Protein AF-A0A7S4QS57-F1 (afdb_monomer_lite)

Radius of gyration: 106.15 Å; chains: 1; bounding box: 185×38×285 Å

Structure (mmCIF, N/CA/C/O backbone):
data_AF-A0A7S4QS57-F1
#
_entry.id   AF-A0A7S4QS57-F1
#
loop_
_atom_site.group_PDB
_atom_site.id
_atom_site.type_symbol
_atom_site.label_atom_id
_atom_site.label_alt_id
_atom_site.label_comp_id
_atom_site.label_asym_id
_atom_site.label_entity_id
_atom_site.label_seq_id
_atom_site.pdbx_PDB_ins_code
_atom_site.Cartn_x
_atom_site.Cartn_y
_atom_site.Cartn_z
_atom_site.occupancy
_atom_site.B_iso_or_equiv
_atom_site.auth_seq_id
_atom_site.auth_comp_id
_atom_site.auth_asym_id
_atom_site.auth_atom_id
_atom_site.pdbx_PDB_model_num
ATOM 1 N N . PHE A 1 1 ? 25.780 -8.922 -44.802 1.00 51.06 1 PHE A N 1
ATOM 2 C CA . PHE A 1 1 ? 25.626 -9.170 -46.248 1.00 51.06 1 PHE A CA 1
ATOM 3 C C . PHE A 1 1 ? 25.870 -7.918 -47.083 1.00 51.06 1 PHE A C 1
ATOM 5 O O . PHE A 1 1 ? 27.042 -7.694 -47.336 1.00 51.06 1 PHE A O 1
ATOM 12 N N . LEU A 1 2 ? 24.889 -7.065 -47.418 1.00 52.12 2 LEU A N 1
ATOM 13 C CA . LEU A 1 2 ? 25.045 -5.918 -48.355 1.00 52.12 2 LEU A CA 1
ATOM 14 C C . LEU A 1 2 ? 26.382 -5.134 -48.297 1.00 52.12 2 LEU A C 1
ATOM 16 O O . LEU A 1 2 ? 27.019 -4.940 -49.329 1.00 52.12 2 LEU A O 1
ATOM 20 N N . ILE A 1 3 ? 26.854 -4.738 -47.107 1.00 55.84 3 ILE A N 1
ATOM 21 C CA . ILE A 1 3 ? 28.124 -3.992 -46.942 1.00 55.84 3 ILE A CA 1
ATOM 22 C C . ILE A 1 3 ? 29.359 -4.792 -47.412 1.00 55.84 3 ILE A C 1
ATOM 24 O O . ILE A 1 3 ? 30.300 -4.202 -47.937 1.00 55.84 3 ILE A O 1
ATOM 28 N N . MET A 1 4 ? 29.359 -6.122 -47.276 1.00 53.41 4 MET A N 1
ATOM 29 C CA . MET A 1 4 ? 30.459 -6.978 -47.744 1.00 53.41 4 MET A CA 1
ATOM 30 C C . MET A 1 4 ? 30.476 -7.114 -49.269 1.00 53.41 4 MET A C 1
ATOM 32 O O . MET A 1 4 ? 31.547 -7.050 -49.863 1.00 53.41 4 MET A O 1
ATOM 36 N N . CYS A 1 5 ? 29.311 -7.204 -49.919 1.00 53.09 5 CYS A N 1
ATOM 37 C CA . CYS A 1 5 ? 29.222 -7.250 -51.383 1.00 53.09 5 CYS A CA 1
ATOM 38 C C . CYS A 1 5 ? 29.846 -5.996 -52.025 1.00 53.09 5 CYS A C 1
ATOM 40 O O . CYS A 1 5 ? 30.611 -6.102 -52.980 1.00 53.09 5 CYS A O 1
ATOM 42 N N . ILE A 1 6 ? 29.593 -4.815 -51.449 1.00 58.66 6 ILE A N 1
ATOM 43 C CA . ILE A 1 6 ? 30.160 -3.537 -51.915 1.00 58.66 6 ILE A CA 1
ATOM 44 C C . ILE A 1 6 ? 31.692 -3.500 -51.755 1.00 58.66 6 ILE A C 1
ATOM 46 O O . ILE A 1 6 ? 32.387 -2.966 -52.618 1.00 58.66 6 ILE A O 1
ATOM 50 N N . LEU A 1 7 ? 32.239 -4.076 -50.677 1.00 54.91 7 LEU A N 1
ATOM 51 C CA . LEU A 1 7 ? 33.690 -4.145 -50.462 1.00 54.91 7 LEU A CA 1
ATOM 52 C C . LEU A 1 7 ? 34.379 -5.122 -51.427 1.00 54.91 7 LEU A C 1
ATOM 54 O O . LEU A 1 7 ? 35.425 -4.780 -51.976 1.00 54.91 7 LEU A O 1
ATOM 58 N N . VAL A 1 8 ? 33.777 -6.289 -51.689 1.00 55.25 8 VAL A N 1
ATOM 59 C CA . VAL A 1 8 ? 34.302 -7.269 -52.657 1.00 55.25 8 VAL A CA 1
ATOM 60 C C . VAL A 1 8 ? 34.345 -6.671 -54.068 1.00 55.25 8 VAL A C 1
ATOM 62 O O . VAL A 1 8 ? 35.405 -6.669 -54.692 1.00 55.25 8 VAL A O 1
ATOM 65 N N . LEU A 1 9 ? 33.245 -6.067 -54.534 1.00 51.72 9 LEU A N 1
ATOM 66 C CA . LEU A 1 9 ? 33.163 -5.452 -55.869 1.00 51.72 9 LEU A CA 1
ATOM 67 C C . LEU A 1 9 ? 34.144 -4.278 -56.058 1.00 51.72 9 LEU A C 1
ATOM 69 O O . LEU A 1 9 ? 34.680 -4.085 -57.150 1.00 51.72 9 LEU A O 1
ATOM 73 N N . CYS A 1 10 ? 34.437 -3.518 -54.996 1.00 46.22 10 CYS A N 1
ATOM 74 C CA . CYS A 1 10 ? 35.472 -2.479 -55.026 1.00 46.22 10 CYS A CA 1
ATOM 75 C C . CYS A 1 10 ? 36.903 -3.038 -55.117 1.00 46.22 10 CYS A C 1
ATOM 77 O O . CYS A 1 10 ? 37.779 -2.336 -55.618 1.00 46.22 10 CYS A O 1
ATOM 79 N N . SER A 1 11 ? 37.154 -4.265 -54.651 1.00 47.88 11 SER A N 1
ATOM 80 C CA . SER A 1 11 ? 38.473 -4.906 -54.743 1.00 47.88 11 SER A CA 1
ATOM 81 C C . SER A 1 11 ? 38.767 -5.361 -56.178 1.00 47.88 11 SER A C 1
ATOM 83 O O . SER A 1 11 ? 39.817 -5.039 -56.739 1.00 47.88 11 SER A O 1
ATOM 85 N N . SER A 1 12 ? 37.790 -6.013 -56.824 1.00 48.34 12 SER A N 1
ATOM 86 C CA . SER A 1 12 ? 37.896 -6.516 -58.203 1.00 48.34 12 SER A CA 1
ATOM 87 C C . SER A 1 12 ? 38.265 -5.427 -59.220 1.00 48.34 12 SER A C 1
ATOM 89 O O . SER A 1 12 ? 39.089 -5.653 -60.102 1.00 48.34 12 SER A O 1
ATOM 91 N N . TYR A 1 13 ? 37.713 -4.218 -59.072 1.00 48.19 13 TYR A N 1
ATOM 92 C CA . TYR A 1 13 ? 37.912 -3.115 -60.022 1.00 48.19 13 TYR A CA 1
ATOM 93 C C . TYR A 1 13 ? 39.291 -2.431 -59.971 1.00 48.19 13 TYR A C 1
ATOM 95 O O . TYR A 1 13 ? 39.573 -1.576 -60.810 1.00 48.19 13 TYR A O 1
ATOM 103 N N . ILE A 1 14 ? 40.155 -2.767 -59.006 1.00 51.53 14 ILE A N 1
ATOM 104 C CA . ILE A 1 14 ? 41.457 -2.096 -58.816 1.00 51.53 14 ILE A CA 1
ATOM 105 C C . ILE A 1 14 ? 42.615 -2.862 -59.487 1.00 51.53 14 ILE A C 1
ATOM 107 O O . ILE A 1 14 ? 43.648 -2.266 -59.792 1.00 51.53 14 ILE A O 1
ATOM 111 N N . CYS A 1 15 ? 42.450 -4.156 -59.779 1.00 41.34 15 CYS A N 1
ATOM 112 C CA . CYS A 1 15 ? 43.548 -5.018 -60.239 1.00 41.34 15 CYS A CA 1
ATOM 113 C C . CYS A 1 15 ? 43.904 -4.874 -61.741 1.00 41.34 15 CYS A C 1
ATOM 115 O O . CYS A 1 15 ? 44.999 -5.239 -62.157 1.00 41.34 15 CYS A O 1
ATOM 117 N N . SER A 1 16 ? 43.028 -4.281 -62.563 1.00 44.91 16 SER A N 1
ATOM 118 C CA . SER A 1 16 ? 43.129 -4.317 -64.040 1.00 44.91 16 SER A CA 1
ATOM 119 C C . SER A 1 16 ? 44.038 -3.248 -64.692 1.00 44.91 16 SER A C 1
ATOM 121 O O . SER A 1 16 ? 43.995 -3.041 -65.901 1.00 44.91 16 SER A O 1
ATOM 123 N N . CYS A 1 17 ? 44.852 -2.519 -63.916 1.00 42.75 17 CYS A N 1
ATOM 124 C CA . CYS A 1 17 ? 45.564 -1.317 -64.400 1.00 42.75 17 CYS A CA 1
ATOM 125 C C . CYS A 1 17 ? 47.095 -1.331 -64.220 1.00 42.75 17 CYS A C 1
ATOM 127 O O . CYS A 1 17 ? 47.725 -0.284 -64.371 1.00 42.75 17 CYS A O 1
ATOM 129 N N . TYR A 1 18 ? 47.699 -2.479 -63.890 1.00 44.97 18 TYR A N 1
ATOM 130 C CA . TYR A 1 18 ? 49.147 -2.593 -63.638 1.00 44.97 18 TYR A CA 1
ATOM 131 C C . TYR A 1 18 ? 49.879 -3.662 -64.470 1.00 44.97 18 TYR A C 1
ATOM 133 O O . TYR A 1 18 ? 51.019 -4.000 -64.160 1.00 44.97 18 TYR A O 1
ATOM 141 N N . PHE A 1 19 ? 49.300 -4.115 -65.588 1.00 39.31 19 PHE A N 1
ATOM 142 C CA . PHE A 1 19 ? 50.061 -4.852 -66.604 1.00 39.31 19 PHE A CA 1
ATOM 143 C C . PHE A 1 19 ? 50.797 -3.881 -67.543 1.00 39.31 19 PHE A C 1
ATOM 145 O O . PHE A 1 19 ? 50.358 -3.592 -68.654 1.00 39.31 19 PHE A O 1
ATOM 152 N N . TYR A 1 20 ? 51.925 -3.345 -67.073 1.00 46.81 20 TYR A N 1
ATOM 153 C CA . TYR A 1 20 ? 52.925 -2.768 -67.970 1.00 46.81 20 TYR A CA 1
ATOM 154 C C . TYR A 1 20 ? 53.729 -3.917 -68.590 1.00 46.81 20 TYR A C 1
ATOM 156 O O . TYR A 1 20 ? 54.377 -4.638 -67.829 1.00 46.81 20 TYR A O 1
ATOM 164 N N . PRO A 1 21 ? 53.754 -4.088 -69.927 1.00 43.16 21 PRO A N 1
ATOM 165 C CA . PRO A 1 21 ? 54.674 -5.036 -70.537 1.00 43.16 21 PRO A CA 1
ATOM 166 C C . PRO A 1 21 ? 56.109 -4.624 -70.189 1.00 43.16 21 PRO A C 1
ATOM 168 O O . PRO A 1 21 ? 56.511 -3.467 -70.366 1.00 43.16 21 PRO A O 1
ATOM 171 N N . THR A 1 22 ? 56.877 -5.568 -69.648 1.00 44.44 22 THR A N 1
ATOM 172 C CA . THR A 1 22 ? 58.285 -5.365 -69.302 1.00 44.44 22 THR A CA 1
ATOM 173 C C . THR A 1 22 ? 59.060 -4.961 -70.549 1.00 44.44 22 THR A C 1
ATOM 175 O O . THR A 1 22 ? 58.923 -5.580 -71.602 1.00 44.44 22 THR A O 1
ATOM 178 N N . ASN A 1 23 ? 59.864 -3.899 -70.449 1.00 46.66 23 ASN A N 1
ATOM 179 C CA . ASN A 1 23 ? 60.597 -3.388 -71.605 1.00 46.66 23 ASN A CA 1
ATOM 180 C C . ASN A 1 23 ? 61.632 -4.429 -72.049 1.00 46.66 23 ASN A C 1
ATOM 182 O O . ASN A 1 23 ? 62.619 -4.643 -71.349 1.00 46.66 23 ASN A O 1
ATOM 186 N N . GLY A 1 24 ? 61.414 -5.039 -73.218 1.00 39.41 24 GLY A N 1
ATOM 187 C CA . GLY A 1 24 ? 62.407 -5.877 -73.884 1.00 39.41 24 GLY A CA 1
ATOM 188 C C . GLY A 1 24 ? 63.671 -5.063 -74.144 1.00 39.41 24 GLY A C 1
ATOM 189 O O . GLY A 1 24 ? 63.681 -4.165 -74.991 1.00 39.41 24 GLY A O 1
ATOM 190 N N . GLY A 1 25 ? 64.715 -5.346 -73.367 1.00 44.22 25 GLY A N 1
ATOM 191 C CA . GLY A 1 25 ? 65.985 -4.634 -73.392 1.00 44.22 25 GLY A CA 1
ATOM 192 C C . GLY A 1 25 ? 66.815 -4.977 -74.622 1.00 44.22 25 GLY A C 1
ATOM 193 O O . GLY A 1 25 ? 67.836 -5.642 -74.500 1.00 44.22 25 GLY A O 1
ATOM 194 N N . HIS A 1 26 ? 66.410 -4.499 -75.801 1.00 48.38 26 HIS A N 1
ATOM 195 C CA . HIS A 1 26 ? 67.294 -4.465 -76.966 1.00 48.38 26 HIS A CA 1
ATOM 196 C C . HIS A 1 26 ? 68.420 -3.451 -76.728 1.00 48.38 26 HIS A C 1
ATOM 198 O O . HIS A 1 26 ? 68.361 -2.310 -77.189 1.00 48.38 26 HIS A O 1
ATOM 204 N N . SER A 1 27 ? 69.465 -3.890 -76.028 1.00 47.09 27 SER A N 1
ATOM 205 C CA . SER A 1 27 ? 70.788 -3.270 -76.025 1.00 47.09 27 SER A CA 1
ATOM 206 C C . SER A 1 27 ? 71.470 -3.527 -77.372 1.00 47.09 27 SER A C 1
ATOM 208 O O . SER A 1 27 ? 72.472 -4.237 -77.453 1.00 47.09 27 SER A O 1
ATOM 210 N N . PHE A 1 28 ? 70.887 -3.000 -78.453 1.00 48.59 28 PHE A N 1
ATOM 211 C CA . PHE A 1 28 ? 71.504 -3.070 -79.771 1.00 48.59 28 PHE A CA 1
ATOM 212 C C . PHE A 1 28 ? 72.696 -2.113 -79.800 1.00 48.59 28 PHE A C 1
ATOM 214 O O . PHE A 1 28 ? 72.541 -0.890 -79.809 1.00 48.59 28 PHE A O 1
ATOM 221 N N . ARG A 1 29 ? 73.892 -2.696 -79.758 1.00 49.66 29 ARG A N 1
ATOM 222 C CA . ARG A 1 29 ? 75.163 -2.003 -79.955 1.00 49.66 29 ARG A CA 1
ATOM 223 C C . ARG A 1 29 ? 75.174 -1.421 -81.371 1.00 49.66 29 ARG A C 1
ATOM 225 O O . ARG A 1 29 ? 74.687 -2.062 -82.299 1.00 49.66 29 ARG A O 1
ATOM 232 N N . VAL A 1 30 ? 75.682 -0.201 -81.551 1.00 54.75 30 VAL A N 1
ATOM 233 C CA . VAL A 1 30 ? 75.696 0.469 -82.868 1.00 54.75 30 VAL A CA 1
ATOM 234 C C . VAL A 1 30 ? 76.859 -0.070 -83.707 1.00 54.75 30 VAL A C 1
ATOM 236 O O . VAL A 1 30 ? 77.818 0.635 -84.011 1.00 54.75 30 VAL A O 1
ATOM 239 N N . ASP A 1 31 ? 76.781 -1.353 -84.054 1.00 52.53 31 ASP A N 1
ATOM 240 C CA . ASP A 1 31 ? 77.837 -2.087 -84.747 1.00 52.53 31 ASP A CA 1
ATOM 241 C C . ASP A 1 31 ? 77.807 -1.788 -86.257 1.00 52.53 31 ASP A C 1
ATOM 243 O O . ASP A 1 31 ? 77.321 -2.562 -87.077 1.00 52.53 31 ASP A O 1
ATOM 247 N N . ASN A 1 32 ? 78.333 -0.611 -86.612 1.00 54.88 32 ASN A N 1
ATOM 248 C CA . ASN A 1 32 ? 78.822 -0.209 -87.941 1.00 54.88 32 ASN A CA 1
ATOM 249 C C . ASN A 1 32 ? 77.865 -0.297 -89.151 1.00 54.88 32 ASN A C 1
ATOM 251 O O . ASN A 1 32 ? 78.298 -0.103 -90.290 1.00 54.88 32 ASN A O 1
ATOM 255 N N . VAL A 1 33 ? 76.557 -0.489 -88.956 1.00 63.81 33 VAL A N 1
ATOM 256 C CA . VAL A 1 33 ? 75.580 -0.447 -90.058 1.00 63.81 33 VAL A CA 1
ATOM 257 C C . VAL A 1 33 ? 75.380 0.994 -90.553 1.00 63.81 33 VAL A C 1
ATOM 259 O O . VAL A 1 33 ? 74.479 1.696 -90.109 1.00 63.81 33 VAL A O 1
ATOM 262 N N . GLY A 1 34 ? 76.202 1.444 -91.506 1.00 64.62 34 GLY A N 1
ATOM 263 C CA . GLY A 1 34 ? 75.946 2.652 -92.308 1.00 64.62 34 GLY A CA 1
ATOM 264 C C . GLY A 1 34 ? 76.075 3.998 -91.580 1.00 64.62 34 GLY A C 1
ATOM 265 O O . GLY A 1 34 ? 75.317 4.920 -91.893 1.00 64.62 34 GLY A O 1
ATOM 266 N N . LEU A 1 35 ? 77.017 4.102 -90.638 1.00 73.94 35 LEU A N 1
ATOM 267 C CA . LEU A 1 35 ? 77.374 5.318 -89.898 1.00 73.94 35 LEU A CA 1
ATOM 268 C C . LEU A 1 35 ? 78.820 5.726 -90.229 1.00 73.94 35 LEU A C 1
ATOM 270 O O . LEU A 1 35 ? 79.726 4.911 -90.079 1.00 73.94 35 LEU A O 1
ATOM 274 N N . GLN A 1 36 ? 79.052 6.975 -90.642 1.00 78.06 36 GLN A N 1
ATOM 275 C CA . GLN A 1 36 ? 80.397 7.509 -90.897 1.00 78.06 36 GLN A CA 1
ATOM 276 C C . GLN A 1 36 ? 80.603 8.830 -90.148 1.00 78.06 36 GLN A C 1
ATOM 278 O O . GLN A 1 36 ? 79.893 9.807 -90.381 1.00 78.06 36 GLN A O 1
ATOM 283 N N . VAL A 1 37 ? 81.598 8.875 -89.261 1.00 76.12 37 VAL A N 1
ATOM 284 C CA . VAL A 1 37 ? 81.949 10.070 -88.480 1.00 76.12 37 VAL A CA 1
ATOM 285 C C . VAL A 1 37 ? 83.113 10.797 -89.156 1.00 76.12 37 VAL A C 1
ATOM 287 O O . VAL A 1 37 ? 84.211 10.258 -89.261 1.00 76.12 37 VAL A O 1
ATOM 290 N N . GLY A 1 38 ? 82.874 12.022 -89.626 1.00 77.00 38 GLY A N 1
ATOM 291 C CA . GLY A 1 38 ? 83.915 12.955 -90.058 1.00 77.00 38 GLY A CA 1
ATOM 292 C C . GLY A 1 38 ? 84.291 13.940 -88.945 1.00 77.00 38 GLY A C 1
ATOM 293 O O . GLY A 1 38 ? 83.605 14.034 -87.931 1.00 77.00 38 GLY A O 1
ATOM 294 N N . LYS A 1 39 ? 85.354 14.731 -89.157 1.00 79.88 39 LYS A N 1
ATOM 295 C CA . LYS A 1 39 ? 85.907 15.666 -88.149 1.00 79.88 39 LYS A CA 1
ATOM 296 C C . LYS A 1 39 ? 84.897 16.682 -87.582 1.00 79.88 39 LYS A C 1
ATOM 298 O O . LYS A 1 39 ? 85.102 17.173 -86.480 1.00 79.88 39 LYS A O 1
ATOM 303 N N . THR A 1 40 ? 83.845 17.022 -88.332 1.00 80.06 40 THR A N 1
ATOM 304 C CA . THR A 1 40 ? 82.845 18.047 -87.961 1.00 80.06 40 THR A CA 1
ATOM 305 C C . THR A 1 40 ? 81.390 17.663 -88.256 1.00 80.06 40 THR A C 1
ATOM 307 O O . THR A 1 40 ? 80.483 18.408 -87.890 1.00 80.06 40 THR A O 1
ATOM 310 N N . LYS A 1 41 ? 81.134 16.534 -88.932 1.00 82.25 41 LYS A N 1
ATOM 311 C CA . LYS A 1 41 ? 79.790 16.076 -89.332 1.00 82.25 41 LYS A CA 1
ATOM 312 C C . LYS A 1 41 ? 79.715 14.552 -89.341 1.00 82.25 41 LYS A C 1
ATOM 314 O O . LYS A 1 41 ? 80.705 13.881 -89.624 1.00 82.25 41 LYS A O 1
ATOM 319 N N . VAL A 1 42 ? 78.523 14.022 -89.079 1.00 81.00 42 VAL A N 1
ATOM 320 C CA . VAL A 1 42 ? 78.217 12.586 -89.122 1.00 81.00 42 VAL A CA 1
ATOM 321 C C . VAL A 1 42 ? 77.289 12.317 -90.303 1.00 81.00 42 VAL A C 1
ATOM 323 O O . VAL A 1 42 ? 76.286 13.008 -90.468 1.00 81.00 42 VAL A O 1
ATOM 326 N N . PHE A 1 43 ? 77.619 11.316 -91.115 1.00 77.31 43 PHE A N 1
ATOM 327 C CA . PHE A 1 43 ? 76.826 10.872 -92.257 1.00 77.31 43 PHE A CA 1
ATOM 328 C C . PHE A 1 43 ? 76.133 9.545 -91.928 1.00 77.31 43 PHE A C 1
ATOM 330 O O . PHE A 1 43 ? 76.732 8.642 -91.340 1.00 77.31 43 PHE A O 1
ATOM 337 N N . LEU A 1 44 ? 74.857 9.441 -92.304 1.00 81.69 44 LEU A N 1
ATOM 338 C CA . LEU A 1 44 ? 73.983 8.305 -92.016 1.00 81.69 44 LEU A CA 1
ATOM 339 C C . LEU A 1 44 ? 73.277 7.852 -93.297 1.00 81.69 44 LEU A C 1
ATOM 341 O O . LEU A 1 44 ? 72.849 8.681 -94.100 1.00 81.69 44 LEU A O 1
ATOM 345 N N . ARG A 1 45 ? 73.104 6.538 -93.479 1.00 84.06 45 ARG A N 1
ATOM 346 C CA . ARG A 1 45 ? 72.190 6.006 -94.505 1.00 84.06 45 ARG A CA 1
ATOM 347 C C . ARG A 1 45 ? 70.733 6.235 -94.082 1.00 84.06 45 ARG A C 1
ATOM 349 O O . ARG A 1 45 ? 70.414 6.139 -92.905 1.00 84.06 45 ARG A O 1
ATOM 356 N N . HIS A 1 46 ? 69.830 6.458 -95.040 1.00 82.81 46 HIS A N 1
ATOM 357 C CA . HIS A 1 46 ? 68.422 6.806 -94.774 1.00 82.81 46 HIS A CA 1
ATOM 358 C C . HIS A 1 46 ? 67.742 5.904 -93.718 1.00 82.81 46 HIS A C 1
ATOM 360 O O . HIS A 1 46 ? 67.278 6.406 -92.697 1.00 82.81 46 HIS A O 1
ATOM 366 N N . LYS A 1 47 ? 67.839 4.574 -93.877 1.00 82.31 47 LYS A N 1
ATOM 367 C CA . LYS A 1 47 ? 67.280 3.582 -92.934 1.00 82.31 47 LYS A CA 1
ATOM 368 C C . LYS A 1 47 ? 67.801 3.684 -91.494 1.00 82.31 47 LYS A C 1
ATOM 370 O O . LYS A 1 47 ? 67.118 3.256 -90.568 1.00 82.31 47 LYS A O 1
ATOM 375 N N . THR A 1 48 ? 69.004 4.220 -91.279 1.00 81.19 48 THR A N 1
ATOM 376 C CA . THR A 1 48 ? 69.580 4.361 -89.930 1.00 81.19 48 THR A CA 1
ATOM 377 C C . THR A 1 48 ? 69.091 5.642 -89.256 1.00 81.19 48 THR A C 1
ATOM 379 O O . THR A 1 48 ? 68.861 5.641 -88.049 1.00 81.19 48 THR A O 1
ATOM 382 N N . PHE A 1 49 ? 68.820 6.695 -90.035 1.00 84.56 49 PHE A N 1
ATOM 383 C CA . PHE A 1 49 ? 68.128 7.897 -89.565 1.00 84.56 49 PHE A CA 1
ATOM 384 C C . PHE A 1 49 ? 66.663 7.611 -89.186 1.00 84.56 49 PHE A C 1
ATOM 386 O O . PHE A 1 49 ? 66.241 7.975 -88.090 1.00 84.56 49 PHE A O 1
ATOM 393 N N . GLU A 1 50 ? 65.913 6.889 -90.030 1.00 86.06 50 GLU A N 1
ATOM 394 C CA . GLU A 1 50 ? 64.527 6.475 -89.734 1.00 86.06 50 GLU A CA 1
ATOM 395 C C . GLU A 1 50 ? 64.431 5.702 -88.404 1.00 86.06 50 GLU A C 1
ATOM 397 O O . GLU A 1 50 ? 63.568 5.974 -87.566 1.00 86.06 50 GLU A O 1
ATOM 402 N N . TYR A 1 51 ? 65.363 4.771 -88.171 1.00 84.75 51 TYR A N 1
ATOM 403 C CA . TYR A 1 51 ? 65.422 3.991 -86.935 1.00 84.75 51 TYR A CA 1
ATOM 404 C C . TYR A 1 51 ? 65.761 4.841 -85.697 1.00 84.75 51 TYR A C 1
ATOM 406 O O . TYR A 1 51 ? 65.214 4.601 -84.617 1.00 84.75 51 TYR A O 1
ATOM 414 N N . LEU A 1 52 ? 66.618 5.859 -85.834 1.00 86.25 52 LEU A N 1
ATOM 415 C CA . LEU A 1 52 ? 66.937 6.788 -84.743 1.00 86.25 52 LEU A CA 1
ATOM 416 C C . LEU A 1 52 ? 65.736 7.662 -84.358 1.00 86.25 52 LEU A C 1
ATOM 418 O O . LEU A 1 52 ? 65.459 7.809 -83.166 1.00 86.25 52 LEU A O 1
ATOM 422 N N . GLU A 1 53 ? 64.973 8.174 -85.327 1.00 88.62 53 GLU A N 1
ATOM 423 C CA . GLU A 1 53 ? 63.736 8.916 -85.043 1.00 88.62 53 GLU A CA 1
ATOM 424 C C . GLU A 1 53 ? 62.644 8.012 -84.440 1.00 88.62 53 GLU A C 1
ATOM 426 O O . GLU A 1 53 ? 61.973 8.413 -83.485 1.00 88.62 53 GLU A O 1
ATOM 431 N N . TYR A 1 54 ? 62.530 6.752 -84.881 1.00 90.06 54 TYR A N 1
ATOM 432 C CA . TYR A 1 54 ? 61.676 5.759 -84.217 1.00 90.06 54 TYR A CA 1
ATOM 433 C C . TYR A 1 54 ? 62.081 5.536 -82.747 1.00 90.06 54 TYR A C 1
ATOM 435 O O . TYR A 1 54 ? 61.227 5.554 -81.854 1.00 90.06 54 TYR A O 1
ATOM 443 N N . LEU A 1 55 ? 63.378 5.365 -82.461 1.00 89.56 55 LEU A N 1
ATOM 444 C CA . LEU A 1 55 ? 63.878 5.212 -81.091 1.00 89.56 55 LEU A CA 1
ATOM 445 C C . LEU A 1 55 ? 63.603 6.457 -80.235 1.00 89.56 55 LEU A C 1
ATOM 447 O O . LEU A 1 55 ? 63.134 6.318 -79.102 1.00 89.56 55 LEU A O 1
ATOM 451 N N . ARG A 1 56 ? 63.834 7.656 -80.780 1.00 91.50 56 ARG A N 1
ATOM 452 C CA . ARG A 1 56 ? 63.534 8.950 -80.146 1.00 91.50 56 ARG A CA 1
ATOM 453 C C . ARG A 1 56 ? 62.052 9.057 -79.782 1.00 91.50 56 ARG A C 1
ATOM 455 O O . ARG A 1 56 ? 61.727 9.308 -78.620 1.00 91.50 56 ARG A O 1
ATOM 462 N N . GLY A 1 57 ? 61.156 8.789 -80.734 1.00 92.62 57 GLY A N 1
ATOM 463 C CA . GLY A 1 57 ? 59.708 8.770 -80.510 1.00 92.62 57 GLY A CA 1
ATOM 464 C C . GLY A 1 57 ? 59.296 7.754 -79.440 1.00 92.62 57 GLY A C 1
ATOM 465 O O . GLY A 1 57 ? 58.574 8.097 -78.501 1.00 92.62 57 GLY A O 1
ATOM 466 N N . ARG A 1 58 ? 59.826 6.525 -79.508 1.00 93.06 58 ARG A N 1
ATOM 467 C CA . ARG A 1 58 ? 59.568 5.457 -78.526 1.00 93.06 58 ARG A CA 1
ATOM 468 C C . ARG A 1 58 ? 60.002 5.846 -77.109 1.00 93.06 58 ARG A C 1
ATOM 470 O O . ARG A 1 58 ? 59.275 5.568 -76.156 1.00 93.06 58 ARG A O 1
ATOM 477 N N . ILE A 1 59 ? 61.152 6.506 -76.954 1.00 91.50 59 ILE A N 1
ATOM 478 C CA . ILE A 1 59 ? 61.635 7.003 -75.656 1.00 91.50 59 ILE A CA 1
ATOM 479 C C . ILE A 1 59 ? 60.683 8.075 -75.111 1.00 91.50 59 ILE A C 1
ATOM 481 O O . ILE A 1 59 ? 60.204 7.936 -73.984 1.00 91.50 59 ILE A O 1
ATOM 485 N N . ILE A 1 60 ? 60.336 9.090 -75.910 1.00 93.81 60 ILE A N 1
ATOM 486 C CA . ILE A 1 60 ? 59.417 10.169 -75.504 1.00 93.81 60 ILE A CA 1
ATOM 487 C C . ILE A 1 60 ? 58.068 9.590 -75.047 1.00 93.81 60 ILE A C 1
ATOM 489 O O . ILE A 1 60 ? 57.622 9.869 -73.931 1.00 93.81 60 ILE A O 1
ATOM 493 N N . VAL A 1 61 ? 57.460 8.711 -75.851 1.00 94.75 61 VAL A N 1
ATOM 494 C CA . VAL A 1 61 ? 56.190 8.041 -75.522 1.00 94.75 61 VAL A CA 1
ATOM 495 C C . VAL A 1 61 ? 56.310 7.199 -74.246 1.00 94.75 61 VAL A C 1
ATOM 497 O O . VAL A 1 61 ? 55.420 7.247 -73.396 1.00 94.75 61 VAL A O 1
ATOM 500 N N . ASN A 1 62 ? 57.422 6.488 -74.035 1.00 93.94 62 ASN A N 1
ATOM 501 C CA . ASN A 1 62 ? 57.656 5.724 -72.807 1.00 93.94 62 ASN A CA 1
ATOM 502 C C . ASN A 1 62 ? 57.744 6.610 -71.550 1.00 93.94 62 ASN A C 1
ATOM 504 O O . ASN A 1 62 ? 57.213 6.231 -70.502 1.00 93.94 62 ASN A O 1
ATOM 508 N N . HIS A 1 63 ? 58.369 7.789 -71.625 1.00 95.81 63 HIS A N 1
ATOM 509 C CA . HIS A 1 63 ? 58.403 8.735 -70.502 1.00 95.81 63 HIS A CA 1
ATOM 510 C C . HIS A 1 63 ? 57.026 9.367 -70.239 1.00 95.81 63 HIS A C 1
ATOM 512 O O . HIS A 1 63 ? 56.576 9.382 -69.090 1.00 95.81 63 HIS A O 1
ATOM 518 N N . VAL A 1 64 ? 56.308 9.785 -71.288 1.00 95.44 64 VAL A N 1
ATOM 519 C CA . VAL A 1 64 ? 54.921 10.283 -71.193 1.00 95.44 64 VAL A CA 1
ATOM 520 C C . VAL A 1 64 ? 53.996 9.231 -70.569 1.00 95.44 64 VAL A C 1
ATOM 522 O O . VAL A 1 64 ? 53.226 9.542 -69.660 1.00 95.44 64 VAL A O 1
ATOM 525 N N . ASN A 1 65 ? 54.116 7.962 -70.968 1.00 94.56 65 ASN A N 1
ATOM 526 C CA . ASN A 1 65 ? 53.333 6.864 -70.402 1.00 94.56 65 ASN A CA 1
ATOM 527 C C . ASN A 1 65 ? 53.620 6.638 -68.909 1.00 94.56 65 ASN A C 1
ATOM 529 O O . ASN A 1 65 ? 52.675 6.456 -68.140 1.00 94.56 65 ASN A O 1
ATOM 533 N N . LYS A 1 66 ? 54.887 6.706 -68.470 1.00 95.25 66 LYS A N 1
ATOM 534 C CA . LYS A 1 66 ? 55.250 6.623 -67.040 1.00 95.25 66 LYS A CA 1
ATOM 535 C C . LYS A 1 66 ? 54.619 7.763 -66.227 1.00 95.25 66 LYS A C 1
ATOM 537 O O . LYS A 1 66 ? 54.017 7.508 -65.183 1.00 95.25 66 LYS A O 1
ATOM 542 N N . ILE A 1 67 ? 54.696 9.001 -66.722 1.00 94.69 67 ILE A N 1
ATOM 543 C CA . ILE A 1 67 ? 54.085 10.180 -66.079 1.00 94.69 67 ILE A CA 1
ATOM 544 C C . ILE A 1 67 ? 52.559 10.013 -65.992 1.00 94.69 67 ILE A C 1
ATOM 546 O O . ILE A 1 67 ? 51.971 10.189 -64.921 1.00 94.69 67 ILE A O 1
ATOM 550 N N . ASN A 1 68 ? 51.917 9.587 -67.083 1.00 94.56 68 ASN A N 1
ATOM 551 C CA . ASN A 1 68 ? 50.472 9.379 -67.141 1.00 94.56 68 ASN A CA 1
ATOM 552 C C . ASN A 1 68 ? 49.976 8.309 -66.153 1.00 94.56 68 ASN A C 1
ATOM 554 O O . ASN A 1 68 ? 48.941 8.518 -65.517 1.00 94.56 68 ASN A O 1
ATOM 558 N N . ALA A 1 69 ? 50.698 7.202 -65.950 1.00 94.00 69 ALA A N 1
ATOM 559 C CA . ALA A 1 69 ? 50.334 6.219 -64.922 1.00 94.00 69 ALA A CA 1
ATOM 560 C C . ALA A 1 69 ? 50.458 6.771 -63.495 1.00 94.00 69 ALA A C 1
ATOM 562 O O . ALA A 1 69 ? 49.561 6.553 -62.676 1.00 94.00 69 ALA A O 1
ATOM 563 N N . LEU A 1 70 ? 51.514 7.535 -63.191 1.00 96.12 70 LEU A N 1
ATOM 564 C CA . LEU A 1 70 ? 51.670 8.175 -61.880 1.00 96.12 70 LEU A CA 1
ATOM 565 C C . LEU A 1 70 ? 50.530 9.169 -61.596 1.00 96.12 70 LEU A C 1
ATOM 567 O O . LEU A 1 70 ? 49.984 9.177 -60.487 1.00 96.12 70 LEU A O 1
ATOM 571 N N . LEU A 1 71 ? 50.115 9.948 -62.601 1.00 96.50 71 LEU A N 1
ATOM 572 C CA . LEU A 1 71 ? 48.979 10.871 -62.512 1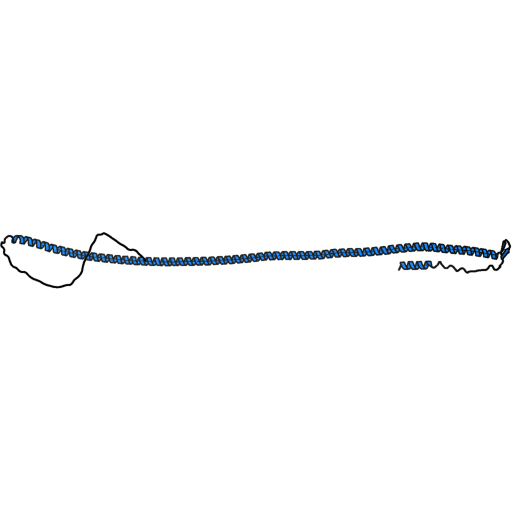.00 96.50 71 LEU A CA 1
ATOM 573 C C . LEU A 1 71 ? 47.641 10.132 -62.346 1.00 96.50 71 LEU A C 1
ATOM 575 O O . LEU A 1 71 ? 46.914 10.413 -61.390 1.00 96.50 71 LEU A O 1
ATOM 579 N N . ARG A 1 72 ? 47.341 9.138 -63.198 1.00 96.25 72 ARG A N 1
ATOM 580 C CA . ARG A 1 72 ? 46.135 8.289 -63.090 1.00 96.25 72 ARG A CA 1
ATOM 581 C C . ARG A 1 72 ? 46.050 7.625 -61.711 1.00 96.25 72 ARG A C 1
ATOM 583 O O . ARG A 1 72 ? 45.021 7.722 -61.044 1.00 96.25 72 ARG A O 1
ATOM 590 N N . GLY A 1 73 ? 47.153 7.052 -61.224 1.00 95.56 73 GLY A N 1
ATOM 591 C CA . GLY A 1 73 ? 47.249 6.460 -59.888 1.00 95.56 73 GLY A CA 1
ATOM 592 C C . GLY A 1 73 ? 47.055 7.471 -58.748 1.00 95.56 73 GLY A C 1
ATOM 593 O O . GLY A 1 73 ? 46.385 7.165 -57.760 1.00 95.56 73 GLY A O 1
ATOM 594 N N . ARG A 1 74 ? 47.579 8.700 -58.870 1.00 97.00 74 ARG A N 1
ATOM 595 C CA . ARG A 1 74 ? 47.364 9.779 -57.885 1.00 97.00 74 ARG A CA 1
ATOM 596 C C . ARG A 1 74 ? 45.899 10.232 -57.850 1.00 97.00 74 ARG A C 1
ATOM 598 O O . ARG A 1 74 ? 45.358 10.427 -56.760 1.00 97.00 74 ARG A O 1
ATOM 605 N N . ILE A 1 75 ? 45.244 10.341 -59.008 1.00 96.12 75 ILE A N 1
ATOM 606 C CA . ILE A 1 75 ? 43.812 10.666 -59.128 1.00 96.12 75 ILE A CA 1
ATOM 607 C C . ILE A 1 75 ? 42.956 9.548 -58.518 1.00 96.12 75 ILE A C 1
ATOM 609 O O . ILE A 1 75 ? 42.111 9.830 -57.665 1.00 96.12 75 ILE A O 1
ATOM 613 N N . ALA A 1 76 ? 43.217 8.285 -58.869 1.00 95.62 76 ALA A N 1
ATOM 614 C CA . ALA A 1 76 ? 42.514 7.125 -58.322 1.00 95.62 76 ALA A CA 1
ATOM 615 C C . ALA A 1 76 ? 42.633 7.053 -56.789 1.00 95.62 76 ALA A C 1
ATOM 617 O O . ALA A 1 76 ? 41.619 6.949 -56.097 1.00 95.62 76 ALA A O 1
ATOM 618 N N . ARG A 1 77 ? 43.841 7.230 -56.228 1.00 96.31 77 ARG A N 1
ATOM 619 C CA . ARG A 1 77 ? 44.050 7.285 -54.767 1.00 96.31 77 ARG A CA 1
ATOM 620 C C . ARG A 1 77 ? 43.303 8.450 -54.099 1.00 96.31 77 ARG A C 1
ATOM 622 O O . ARG A 1 77 ? 42.769 8.271 -53.004 1.00 96.31 77 ARG A O 1
ATOM 629 N N . LYS A 1 78 ? 43.208 9.623 -54.745 1.00 96.81 78 LYS A N 1
ATOM 630 C CA . LYS A 1 78 ? 42.423 10.772 -54.243 1.00 96.81 78 LYS A CA 1
ATOM 631 C C . LYS A 1 78 ? 40.916 10.474 -54.243 1.00 96.81 78 LYS A C 1
ATOM 633 O O . LYS 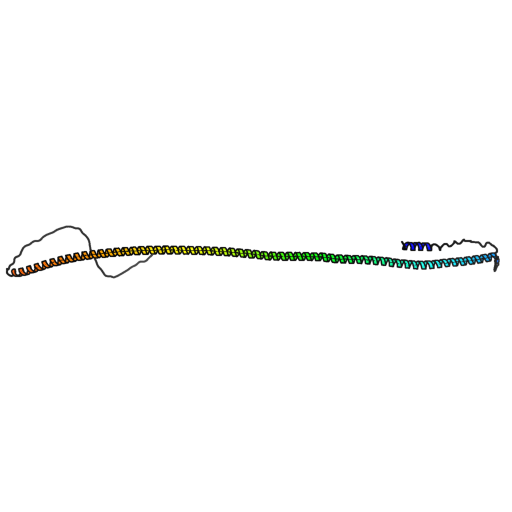A 1 78 ? 40.239 10.818 -53.275 1.00 96.81 78 LYS A O 1
ATOM 638 N N . GLN A 1 79 ? 40.397 9.801 -55.274 1.00 95.38 79 GLN A N 1
ATOM 639 C CA . GLN A 1 79 ? 39.000 9.352 -55.307 1.00 95.38 79 GLN A CA 1
ATOM 640 C C . GLN A 1 79 ? 38.713 8.267 -54.260 1.00 95.38 79 GLN A C 1
ATOM 642 O O . GLN A 1 79 ? 37.729 8.383 -53.532 1.00 95.38 79 GLN A O 1
ATOM 647 N N . TYR A 1 80 ? 39.576 7.254 -54.140 1.00 95.50 80 TYR A N 1
ATOM 648 C CA . TYR A 1 80 ? 39.433 6.177 -53.157 1.00 95.50 80 TYR A CA 1
ATOM 649 C C . TYR A 1 80 ? 39.353 6.722 -51.728 1.00 95.50 80 TYR A C 1
ATOM 651 O O . TYR A 1 80 ? 38.415 6.390 -51.007 1.00 95.50 80 TYR A O 1
ATOM 659 N N . LYS A 1 81 ? 40.262 7.633 -51.340 1.00 97.06 81 LYS A N 1
ATOM 660 C CA . LYS A 1 81 ? 40.213 8.278 -50.017 1.00 97.06 81 LYS A CA 1
ATOM 661 C C . LYS A 1 81 ? 38.889 9.019 -49.783 1.00 97.06 81 LYS A C 1
ATOM 663 O O . LYS A 1 81 ? 38.270 8.796 -48.749 1.00 97.06 81 LYS A O 1
ATOM 668 N N . LYS A 1 82 ? 38.399 9.811 -50.752 1.00 96.75 82 LYS A N 1
ATOM 669 C CA . LYS A 1 82 ? 37.078 10.472 -50.653 1.00 96.75 82 LYS A CA 1
ATOM 670 C C . LYS A 1 82 ? 35.940 9.467 -50.419 1.00 96.75 82 LYS A C 1
ATOM 672 O O . LYS A 1 82 ? 35.142 9.663 -49.506 1.00 96.75 82 LYS A O 1
ATOM 677 N N . ARG A 1 83 ? 35.874 8.394 -51.220 1.00 96.31 83 ARG A N 1
ATOM 678 C CA . ARG A 1 83 ? 34.837 7.350 -51.101 1.00 96.31 83 ARG A CA 1
ATOM 679 C C . ARG A 1 83 ? 34.918 6.639 -49.746 1.00 96.31 83 ARG A C 1
ATOM 681 O O . ARG A 1 83 ? 33.901 6.503 -49.076 1.00 96.31 83 ARG A O 1
ATOM 688 N N . MET A 1 84 ? 36.118 6.251 -49.310 1.00 97.19 84 MET A N 1
ATOM 689 C CA . MET A 1 84 ? 36.322 5.560 -48.034 1.00 97.19 84 MET A CA 1
ATOM 690 C C . MET A 1 84 ? 35.923 6.431 -46.834 1.00 97.19 84 MET A C 1
ATOM 692 O O . ME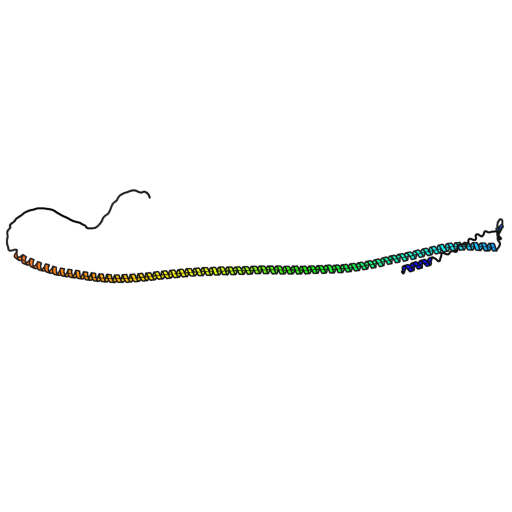T A 1 84 ? 35.197 5.959 -45.965 1.00 97.19 84 MET A O 1
ATOM 696 N N . THR A 1 85 ? 36.310 7.712 -46.796 1.00 96.81 85 THR A N 1
ATOM 697 C CA . THR A 1 85 ? 35.896 8.628 -45.717 1.00 96.81 85 THR A CA 1
ATOM 698 C C . THR A 1 85 ? 34.373 8.800 -45.660 1.00 96.81 85 THR A C 1
ATOM 700 O O . THR A 1 85 ? 33.812 8.779 -44.567 1.00 96.81 85 THR A O 1
ATOM 703 N N . ALA A 1 86 ? 33.694 8.894 -46.810 1.00 96.44 86 ALA A N 1
ATOM 704 C CA . ALA A 1 86 ? 32.231 8.976 -46.870 1.00 96.44 86 ALA A CA 1
ATOM 705 C C . ALA A 1 86 ? 31.533 7.680 -46.408 1.00 96.44 86 ALA A C 1
ATOM 707 O O . ALA A 1 86 ? 30.522 7.734 -45.710 1.00 96.44 86 ALA A O 1
ATOM 708 N N . VAL A 1 87 ? 32.085 6.505 -46.736 1.00 96.94 87 VAL A N 1
ATOM 709 C CA . VAL A 1 87 ? 31.576 5.219 -46.225 1.00 96.94 87 VAL A CA 1
ATOM 710 C C . VAL A 1 87 ? 31.808 5.101 -44.715 1.00 96.94 87 VAL A C 1
ATOM 712 O O . VAL A 1 87 ? 30.911 4.668 -43.994 1.00 96.94 87 VAL A O 1
ATOM 715 N N . MET A 1 88 ? 32.973 5.516 -44.209 1.00 96.88 88 MET A N 1
ATOM 716 C CA . MET A 1 88 ? 33.268 5.493 -42.773 1.00 96.88 88 MET A CA 1
ATOM 717 C C . MET A 1 88 ? 32.344 6.419 -41.975 1.00 96.88 88 MET A C 1
ATOM 719 O O . MET A 1 88 ? 31.817 5.985 -40.950 1.00 96.88 88 MET A O 1
ATOM 723 N N . SER A 1 89 ? 32.079 7.645 -42.445 1.00 97.38 89 SER A N 1
ATOM 724 C CA . SER A 1 89 ? 31.134 8.547 -41.772 1.00 97.38 89 SER A CA 1
ATOM 725 C C . SER A 1 89 ? 29.702 8.007 -41.821 1.00 97.38 89 SER A C 1
ATOM 727 O O . SER A 1 89 ? 29.047 7.930 -40.782 1.00 97.38 89 SER A O 1
ATOM 729 N N . ALA A 1 90 ? 29.225 7.529 -42.975 1.00 96.56 90 ALA A N 1
ATOM 730 C CA . ALA A 1 90 ? 27.907 6.899 -43.081 1.00 96.56 90 ALA A CA 1
ATOM 731 C C . ALA A 1 90 ? 27.752 5.714 -42.104 1.00 96.56 90 ALA A C 1
ATOM 733 O O . ALA A 1 90 ? 26.729 5.590 -41.428 1.00 96.56 90 ALA A O 1
ATOM 734 N N . GLN A 1 91 ? 28.788 4.879 -41.956 1.00 97.31 91 GLN A N 1
ATOM 735 C CA . GLN A 1 91 ? 28.781 3.778 -40.993 1.00 97.31 91 GLN A CA 1
ATOM 736 C C . GLN A 1 91 ? 28.785 4.243 -39.525 1.00 97.31 91 GLN A C 1
ATOM 738 O O . GLN A 1 91 ? 28.109 3.618 -38.705 1.00 97.31 91 GLN A O 1
ATOM 743 N N . THR A 1 92 ? 29.519 5.298 -39.146 1.00 97.12 92 THR A N 1
ATOM 744 C CA . THR A 1 92 ? 29.500 5.791 -37.754 1.00 97.12 92 THR A CA 1
ATOM 745 C C . THR A 1 92 ? 28.164 6.445 -37.402 1.00 97.12 92 THR A C 1
ATOM 747 O O . THR A 1 92 ? 27.630 6.161 -36.327 1.00 97.12 92 THR A O 1
ATOM 750 N N . TYR A 1 93 ? 27.556 7.209 -38.318 1.00 97.56 93 TYR A N 1
ATOM 751 C CA . TYR A 1 93 ? 26.189 7.715 -38.151 1.00 97.56 93 TYR A CA 1
ATOM 752 C C . TYR A 1 93 ? 25.165 6.576 -38.022 1.00 97.56 93 TYR A C 1
ATOM 754 O O . TYR A 1 93 ? 24.353 6.602 -37.096 1.00 97.56 93 TYR A O 1
ATOM 762 N N . ALA A 1 94 ? 25.236 5.538 -38.865 1.00 97.38 94 ALA A N 1
ATOM 763 C CA . ALA A 1 94 ? 24.334 4.385 -38.784 1.00 97.38 94 ALA A CA 1
ATOM 764 C C . ALA A 1 94 ? 24.464 3.621 -37.450 1.00 97.38 94 ALA A C 1
ATOM 766 O O . ALA A 1 94 ? 23.456 3.337 -36.798 1.00 97.38 94 ALA A O 1
ATOM 767 N N . ARG A 1 95 ? 25.696 3.348 -36.988 1.00 97.56 95 ARG A N 1
ATOM 768 C CA . ARG A 1 95 ? 25.950 2.719 -35.675 1.00 97.56 95 ARG A CA 1
ATOM 769 C C . ARG A 1 95 ? 25.394 3.571 -34.526 1.00 97.56 95 ARG A C 1
ATOM 771 O O . ARG A 1 95 ? 24.709 3.036 -33.654 1.00 97.56 95 ARG A O 1
ATOM 778 N N . ARG A 1 96 ? 25.622 4.893 -34.550 1.00 97.69 96 ARG A N 1
ATOM 779 C CA . ARG A 1 96 ? 25.076 5.844 -33.562 1.00 97.69 96 ARG A CA 1
ATOM 780 C C . ARG A 1 96 ? 23.545 5.835 -33.552 1.00 97.69 96 ARG A C 1
ATOM 782 O O . ARG A 1 96 ? 22.953 5.786 -32.478 1.00 97.69 96 ARG A O 1
ATOM 789 N N . PHE A 1 97 ? 22.905 5.855 -34.720 1.00 97.62 97 PHE A N 1
ATOM 790 C CA . PHE A 1 97 ? 21.446 5.858 -34.845 1.00 97.62 97 PHE A CA 1
ATOM 791 C C . PHE A 1 97 ? 20.814 4.595 -34.239 1.00 97.62 97 PHE A C 1
ATOM 793 O O . PHE A 1 97 ? 19.917 4.696 -33.401 1.00 97.62 97 PHE A O 1
ATOM 800 N N . ILE A 1 98 ? 21.345 3.413 -34.571 1.00 97.31 98 ILE A N 1
ATOM 801 C CA . ILE A 1 98 ? 20.889 2.130 -34.010 1.00 97.31 98 ILE A CA 1
ATOM 802 C C . ILE A 1 98 ? 21.075 2.098 -32.483 1.00 97.31 98 ILE A C 1
ATOM 804 O O . ILE A 1 98 ? 20.165 1.683 -31.761 1.00 97.31 98 ILE A O 1
ATOM 808 N N . ALA A 1 99 ? 22.213 2.582 -31.971 1.00 96.50 99 ALA A N 1
ATOM 809 C CA . ALA A 1 99 ? 22.467 2.661 -30.533 1.00 96.50 99 ALA A CA 1
ATOM 810 C C . ALA A 1 99 ? 21.466 3.585 -29.811 1.00 96.50 99 ALA A C 1
ATOM 812 O O . ALA A 1 99 ? 20.908 3.197 -28.783 1.00 96.50 99 ALA A O 1
ATOM 813 N N . VAL A 1 100 ? 21.169 4.764 -30.373 1.00 97.12 100 VAL A N 1
ATOM 814 C CA . VAL A 1 100 ? 20.178 5.709 -29.825 1.00 97.12 100 VAL A CA 1
ATOM 815 C C . VAL A 1 100 ? 18.767 5.112 -29.829 1.00 97.12 100 VAL A C 1
ATOM 817 O O . VAL A 1 100 ? 18.060 5.229 -28.827 1.00 97.12 100 VAL A O 1
ATOM 820 N N . LEU A 1 101 ? 18.356 4.420 -30.898 1.00 96.31 101 LEU A N 1
ATOM 821 C CA . LEU A 1 101 ? 17.062 3.727 -30.937 1.00 96.31 101 LEU A CA 1
ATOM 822 C C . LEU A 1 101 ? 16.977 2.606 -29.888 1.00 96.31 101 LEU A C 1
ATOM 824 O O . LEU A 1 101 ? 15.967 2.505 -29.185 1.00 96.31 101 LEU A O 1
ATOM 828 N N . LYS A 1 102 ? 18.037 1.800 -29.730 1.00 96.44 102 LYS A N 1
ATOM 829 C CA . LYS A 1 102 ? 18.104 0.737 -28.711 1.00 96.44 102 LYS A CA 1
ATOM 830 C C . LYS A 1 102 ? 18.045 1.314 -27.292 1.00 96.44 102 LYS A C 1
ATOM 832 O O . LYS A 1 102 ? 17.259 0.837 -26.479 1.00 96.44 102 LYS A O 1
ATOM 837 N N . ALA A 1 103 ? 18.797 2.375 -27.003 1.00 95.94 103 ALA A N 1
ATOM 838 C CA . ALA A 1 103 ? 18.748 3.056 -25.710 1.00 95.94 103 ALA A CA 1
ATOM 839 C C . ALA A 1 103 ? 17.351 3.638 -25.424 1.00 95.94 103 ALA A C 1
ATOM 841 O O . ALA A 1 103 ? 16.778 3.387 -24.364 1.00 95.94 103 ALA A O 1
ATOM 842 N N . LYS A 1 104 ? 16.745 4.339 -26.394 1.00 96.44 104 LYS A N 1
ATOM 843 C CA . LYS A 1 104 ? 15.399 4.926 -26.263 1.00 96.44 104 LYS A CA 1
ATOM 844 C C . LYS A 1 104 ? 14.311 3.863 -26.063 1.00 96.44 104 LYS A C 1
ATOM 846 O O . LYS A 1 104 ? 13.347 4.123 -25.343 1.00 96.44 104 LYS A O 1
ATOM 851 N N . SER A 1 105 ? 14.446 2.672 -26.655 1.00 95.25 105 SER A N 1
ATOM 852 C CA . SER A 1 105 ? 13.494 1.570 -26.446 1.00 95.25 105 SER A CA 1
ATOM 853 C C . SER A 1 105 ? 13.620 0.941 -25.053 1.00 95.25 105 SER A C 1
ATOM 855 O O . SER A 1 105 ? 12.598 0.692 -24.413 1.00 95.25 105 SER A O 1
ATOM 857 N N . ILE A 1 106 ? 14.843 0.769 -24.540 1.00 95.56 106 ILE A N 1
ATOM 858 C CA . ILE A 1 106 ? 15.099 0.270 -23.178 1.00 95.56 106 ILE A CA 1
ATOM 859 C C . ILE A 1 106 ? 14.610 1.280 -22.132 1.00 95.56 106 ILE A C 1
ATOM 861 O O . ILE A 1 106 ? 13.843 0.912 -21.248 1.00 95.56 106 ILE A O 1
ATOM 865 N N . LEU A 1 107 ? 14.955 2.565 -22.269 1.00 95.50 107 LEU A N 1
ATOM 866 C CA . LEU A 1 107 ? 14.508 3.618 -21.346 1.00 95.50 107 LEU A CA 1
ATOM 867 C C . LEU A 1 107 ? 12.975 3.719 -21.276 1.00 95.50 107 LEU A C 1
ATOM 869 O O . LEU A 1 107 ? 12.423 3.836 -20.185 1.00 95.50 107 LEU A O 1
ATOM 873 N N . ARG A 1 108 ? 12.273 3.595 -22.413 1.00 95.38 108 ARG A N 1
ATOM 874 C CA . ARG A 1 108 ? 10.798 3.537 -22.453 1.00 95.38 108 ARG A CA 1
ATOM 875 C C . ARG A 1 108 ? 10.236 2.327 -21.699 1.00 95.38 108 ARG A C 1
ATOM 877 O O . ARG A 1 108 ? 9.301 2.494 -20.919 1.00 95.38 108 ARG A O 1
ATOM 884 N N . ARG A 1 109 ? 10.802 1.130 -21.903 1.00 96.69 109 ARG A N 1
ATOM 885 C CA . ARG A 1 109 ? 10.390 -0.099 -21.195 1.00 96.69 109 ARG A CA 1
ATOM 886 C C . ARG A 1 109 ? 10.618 0.025 -19.689 1.00 96.69 109 ARG A C 1
ATOM 888 O O . ARG A 1 109 ? 9.704 -0.253 -18.919 1.00 96.69 109 ARG A O 1
ATOM 895 N N . ASN A 1 110 ? 11.784 0.519 -19.280 1.00 96.94 110 ASN A N 1
ATOM 896 C CA . ASN A 1 110 ? 12.128 0.708 -17.873 1.00 96.94 110 ASN A CA 1
ATOM 897 C C . ASN A 1 110 ? 11.225 1.763 -17.212 1.00 96.94 110 ASN A C 1
ATOM 899 O O . ASN A 1 110 ? 10.720 1.527 -16.121 1.00 96.94 110 ASN A O 1
ATOM 903 N N . ALA A 1 111 ? 10.941 2.886 -17.880 1.00 96.50 111 ALA A N 1
ATOM 904 C CA . ALA A 1 111 ? 10.013 3.899 -17.372 1.00 96.50 111 ALA A CA 1
ATOM 905 C C . ALA A 1 111 ? 8.576 3.360 -17.221 1.00 96.50 111 ALA A C 1
ATOM 907 O O . ALA A 1 111 ? 7.923 3.624 -16.209 1.00 96.50 111 ALA A O 1
ATOM 908 N N . ALA A 1 112 ? 8.093 2.565 -18.184 1.00 97.06 112 ALA A N 1
ATOM 909 C CA . ALA A 1 112 ? 6.791 1.904 -18.095 1.00 97.06 112 ALA A CA 1
ATOM 910 C C . ALA A 1 112 ? 6.743 0.884 -16.942 1.00 97.06 112 ALA A C 1
ATOM 912 O O . ALA A 1 112 ? 5.812 0.916 -16.137 1.00 97.06 112 ALA A O 1
ATOM 913 N N . ALA A 1 113 ? 7.774 0.044 -16.803 1.00 97.81 113 ALA A N 1
ATOM 914 C CA . ALA A 1 113 ? 7.902 -0.904 -15.699 1.00 97.81 113 ALA A CA 1
ATOM 915 C C . ALA A 1 113 ? 7.933 -0.190 -14.337 1.00 97.81 113 ALA A C 1
ATOM 917 O O . ALA A 1 113 ? 7.180 -0.559 -13.440 1.00 97.81 113 ALA A O 1
ATOM 918 N N . THR A 1 114 ? 8.713 0.885 -14.190 1.00 97.62 114 THR A N 1
ATOM 919 C CA . THR A 1 114 ? 8.745 1.708 -12.970 1.00 97.62 114 THR A CA 1
ATOM 920 C C . THR A 1 114 ? 7.387 2.348 -12.672 1.00 97.62 114 THR A C 1
ATOM 922 O O . THR A 1 114 ? 6.987 2.385 -11.508 1.00 97.62 114 THR A O 1
ATOM 925 N N . LYS A 1 115 ? 6.631 2.794 -13.689 1.00 98.00 115 LYS A N 1
ATOM 926 C CA . LYS A 1 115 ? 5.263 3.312 -13.502 1.00 98.00 115 LYS A CA 1
ATOM 927 C C . LYS A 1 115 ? 4.327 2.229 -12.951 1.00 98.00 115 LYS A C 1
ATOM 929 O O . LYS A 1 115 ? 3.666 2.484 -11.948 1.00 98.00 115 LYS A O 1
ATOM 934 N N . ILE A 1 116 ? 4.328 1.032 -13.547 1.00 97.38 116 ILE A N 1
ATOM 935 C CA . ILE A 1 116 ? 3.520 -0.124 -13.108 1.00 97.38 116 ILE A CA 1
ATOM 936 C C . ILE A 1 116 ? 3.918 -0.569 -11.693 1.00 97.38 116 ILE A C 1
ATOM 938 O O . ILE A 1 116 ? 3.063 -0.776 -10.836 1.00 97.38 116 ILE A O 1
ATOM 942 N N . GLN A 1 117 ? 5.218 -0.668 -11.405 1.00 97.94 117 GLN A N 1
ATOM 943 C CA . GLN A 1 117 ? 5.702 -1.023 -10.072 1.00 97.94 117 GLN A CA 1
ATOM 944 C C . GLN A 1 117 ? 5.330 0.035 -9.021 1.00 97.94 117 GLN A C 1
ATOM 946 O O . GLN A 1 117 ? 4.971 -0.329 -7.902 1.00 97.94 117 GLN A O 1
ATOM 951 N N . LYS A 1 118 ? 5.396 1.334 -9.353 1.00 97.75 118 LYS A N 1
ATOM 952 C CA . LYS A 1 118 ? 4.982 2.424 -8.452 1.00 97.75 118 LYS A CA 1
ATOM 953 C C . LYS A 1 118 ? 3.495 2.319 -8.114 1.00 97.75 118 LYS A C 1
ATOM 955 O O . LYS A 1 118 ? 3.148 2.379 -6.936 1.00 97.75 118 LYS A O 1
ATOM 960 N N . THR A 1 119 ? 2.629 2.142 -9.115 1.00 97.88 119 THR A N 1
ATOM 961 C CA . THR A 1 119 ? 1.180 2.021 -8.887 1.00 97.88 119 THR A CA 1
ATOM 962 C C . THR A 1 119 ? 0.824 0.743 -8.130 1.00 97.88 119 THR A C 1
ATOM 964 O O . THR A 1 119 ? 0.016 0.808 -7.208 1.00 97.88 119 THR A O 1
ATOM 967 N N . TRP A 1 120 ? 1.468 -0.391 -8.430 1.00 98.12 120 TRP A N 1
ATOM 968 C CA . TRP A 1 120 ? 1.243 -1.645 -7.702 1.00 98.12 120 TRP A CA 1
ATOM 969 C C . TRP A 1 120 ? 1.690 -1.573 -6.236 1.00 98.12 120 TRP A C 1
ATOM 971 O O . TRP A 1 120 ? 0.910 -1.932 -5.355 1.00 98.12 120 TRP A O 1
ATOM 981 N N . ARG A 1 121 ? 2.901 -1.062 -5.947 1.00 98.12 121 ARG A N 1
ATOM 982 C CA . ARG A 1 121 ? 3.389 -0.891 -4.562 1.00 98.12 121 ARG A CA 1
ATOM 983 C C . ARG A 1 121 ? 2.438 0.005 -3.763 1.00 98.12 121 ARG A C 1
ATOM 985 O O . ARG A 1 121 ? 1.957 -0.407 -2.712 1.00 98.12 121 ARG A O 1
ATOM 992 N N . GLY A 1 122 ? 2.088 1.174 -4.310 1.00 97.94 122 GLY A N 1
ATOM 993 C CA . GLY A 1 122 ? 1.146 2.102 -3.676 1.00 97.94 122 GLY A CA 1
ATOM 994 C C . GLY A 1 122 ? -0.240 1.491 -3.437 1.00 97.94 122 GLY A C 1
ATOM 995 O O . GLY A 1 122 ? -0.785 1.631 -2.347 1.00 97.94 122 GLY A O 1
ATOM 996 N N . GLY A 1 123 ? -0.791 0.762 -4.413 1.00 98.06 123 GLY A N 1
ATOM 997 C CA . GLY A 1 123 ? -2.084 0.082 -4.277 1.00 98.06 123 GLY A CA 1
ATOM 998 C C . GLY A 1 123 ? -2.076 -1.022 -3.214 1.00 98.06 123 GLY A C 1
ATOM 999 O O . GLY A 1 123 ? -2.967 -1.064 -2.366 1.00 98.06 123 GLY A O 1
ATOM 1000 N N . ARG A 1 124 ? -1.040 -1.871 -3.208 1.00 97.94 124 ARG A N 1
ATOM 1001 C CA . ARG A 1 124 ? -0.829 -2.934 -2.211 1.00 97.94 124 ARG A CA 1
ATOM 1002 C C . ARG A 1 124 ? -0.745 -2.371 -0.793 1.00 97.94 124 ARG A C 1
ATOM 1004 O O . ARG A 1 124 ? -1.378 -2.894 0.122 1.00 97.94 124 ARG A O 1
ATOM 1011 N N . ASP A 1 125 ? 0.039 -1.316 -0.605 1.00 97.81 125 ASP A N 1
ATOM 1012 C CA . ASP A 1 125 ? 0.2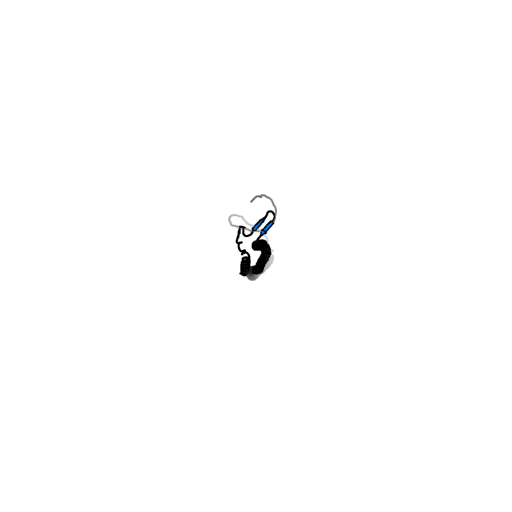98 -0.774 0.727 1.00 97.81 125 ASP A CA 1
ATOM 1013 C C . ASP A 1 125 ? -0.873 0.100 1.224 1.00 97.81 125 ASP A C 1
ATOM 1015 O O . ASP A 1 125 ? -1.200 0.062 2.410 1.00 97.81 125 ASP A O 1
ATOM 1019 N N . LEU A 1 126 ? -1.630 0.741 0.320 1.00 98.00 126 LEU A N 1
ATOM 1020 C CA . LEU A 1 126 ? -2.935 1.340 0.632 1.00 98.00 126 LEU A CA 1
ATOM 1021 C C . LEU A 1 126 ? -3.985 0.287 1.033 1.00 98.00 126 LEU A C 1
ATOM 1023 O O . LEU A 1 126 ? -4.766 0.529 1.953 1.00 98.00 126 LEU A O 1
ATOM 1027 N N . ALA A 1 127 ? -4.017 -0.878 0.378 1.00 97.88 127 ALA A N 1
ATOM 1028 C CA . ALA A 1 127 ? -4.925 -1.967 0.746 1.00 97.88 127 ALA A CA 1
ATOM 1029 C C . ALA A 1 127 ? -4.615 -2.511 2.153 1.00 97.88 127 ALA A C 1
ATOM 1031 O O . ALA A 1 127 ? -5.525 -2.672 2.965 1.00 97.88 127 ALA A O 1
ATOM 1032 N N . ARG A 1 128 ? -3.326 -2.691 2.478 1.00 97.88 128 ARG A N 1
ATOM 1033 C CA . ARG A 1 128 ? -2.859 -3.042 3.831 1.00 97.88 128 ARG A CA 1
ATOM 1034 C C . ARG A 1 128 ? -3.244 -1.987 4.869 1.00 97.88 128 ARG A C 1
ATOM 1036 O O . ARG A 1 128 ? -3.796 -2.346 5.903 1.00 97.88 128 ARG A O 1
ATOM 1043 N N . TYR A 1 129 ? -3.025 -0.701 4.580 1.00 97.75 129 TYR A N 1
ATOM 1044 C CA . TYR A 1 129 ? -3.446 0.394 5.461 1.00 97.75 129 TYR A CA 1
ATOM 1045 C C . TYR A 1 129 ? -4.960 0.374 5.721 1.00 97.75 129 TYR A C 1
ATOM 1047 O O . TYR A 1 129 ? -5.382 0.487 6.870 1.00 97.75 129 TYR A O 1
ATOM 1055 N N . LYS A 1 130 ? -5.785 0.180 4.680 1.00 98.44 130 LYS A N 1
ATOM 1056 C CA . LYS A 1 130 ? -7.246 0.068 4.825 1.00 98.44 130 LYS A CA 1
ATOM 1057 C C . LYS A 1 130 ? -7.646 -1.118 5.705 1.00 98.44 130 LYS A C 1
ATOM 1059 O O . LYS A 1 130 ? -8.464 -0.933 6.600 1.00 98.44 130 LYS A O 1
ATOM 1064 N N . LEU A 1 131 ? -7.049 -2.295 5.496 1.00 98.25 131 LEU A N 1
ATOM 1065 C CA . LEU A 1 131 ? -7.304 -3.483 6.318 1.00 98.25 131 LEU A CA 1
ATOM 1066 C C . LEU A 1 131 ? -6.937 -3.241 7.789 1.00 98.25 131 LEU A C 1
ATOM 1068 O O . LEU A 1 131 ? -7.770 -3.451 8.664 1.00 98.25 131 LEU A O 1
ATOM 1072 N N . ILE A 1 132 ? -5.731 -2.734 8.062 1.00 98.19 132 ILE A N 1
ATOM 1073 C CA . ILE A 1 132 ? -5.276 -2.428 9.427 1.00 98.19 132 ILE A CA 1
ATOM 1074 C C . ILE A 1 132 ? -6.191 -1.382 10.077 1.00 98.19 132 ILE A C 1
ATOM 1076 O O . ILE A 1 132 ? -6.604 -1.563 11.217 1.00 98.19 132 ILE A O 1
ATOM 1080 N N . LYS A 1 133 ? -6.580 -0.323 9.354 1.00 98.50 133 LYS A N 1
ATOM 1081 C CA . LYS A 1 133 ? -7.496 0.708 9.865 1.00 98.50 133 LYS A CA 1
ATOM 1082 C C . LYS A 1 133 ? -8.874 0.144 10.225 1.00 98.50 133 LYS A C 1
ATOM 1084 O O . LYS A 1 133 ? -9.417 0.525 11.257 1.00 98.50 133 LYS A O 1
ATOM 1089 N N . LEU A 1 134 ? -9.423 -0.755 9.404 1.00 98.50 134 LEU A N 1
ATOM 1090 C CA . LEU A 1 134 ? -10.696 -1.429 9.685 1.00 98.50 134 LEU A CA 1
ATOM 1091 C C . LEU A 1 134 ? -10.588 -2.357 10.901 1.00 98.50 134 LEU A C 1
ATOM 1093 O O . LEU A 1 134 ? -11.444 -2.289 11.777 1.00 98.50 134 LEU A O 1
ATOM 1097 N N . LEU A 1 135 ? -9.524 -3.161 10.994 1.00 98.50 135 LEU A N 1
ATOM 1098 C CA . LEU A 1 135 ? -9.275 -4.042 12.141 1.00 98.50 135 LEU A CA 1
ATOM 1099 C C . LEU A 1 135 ? -9.110 -3.248 13.444 1.00 98.50 135 LEU A C 1
ATOM 1101 O O . LEU A 1 135 ? -9.750 -3.570 14.439 1.00 98.50 135 LEU A O 1
ATOM 1105 N N . VAL A 1 136 ? -8.312 -2.175 13.436 1.00 98.44 136 VAL A N 1
ATOM 1106 C CA . VAL A 1 136 ? -8.122 -1.298 14.604 1.00 98.44 136 VAL A CA 1
ATOM 1107 C C . VAL A 1 136 ? -9.444 -0.652 15.025 1.00 98.44 136 VAL A C 1
ATOM 1109 O O . VAL A 1 136 ? -9.788 -0.708 16.203 1.00 98.44 136 VAL A O 1
ATOM 1112 N N . ALA A 1 137 ? -10.216 -0.098 14.084 1.00 98.44 137 ALA A N 1
ATOM 1113 C CA . ALA A 1 137 ? -11.510 0.514 14.388 1.00 98.44 137 ALA A CA 1
ATOM 1114 C C . ALA A 1 137 ? -12.530 -0.506 14.929 1.00 98.44 137 ALA A C 1
ATOM 1116 O O . ALA A 1 137 ? -13.244 -0.205 15.886 1.00 98.44 137 ALA A O 1
ATOM 1117 N N . TRP A 1 138 ? -12.570 -1.718 14.365 1.00 98.56 138 TRP A N 1
ATOM 1118 C CA . TRP A 1 138 ? -13.436 -2.802 14.834 1.00 98.56 138 TRP A CA 1
ATOM 1119 C C . TRP A 1 138 ? -13.057 -3.257 16.247 1.00 98.56 138 TRP A C 1
ATOM 1121 O O . TRP A 1 138 ? -13.918 -3.293 17.122 1.00 98.56 138 TRP A O 1
ATOM 1131 N N . THR A 1 139 ? -11.772 -3.511 16.511 1.00 98.44 139 THR A N 1
ATOM 1132 C CA . THR A 1 139 ? -11.284 -3.905 17.843 1.00 98.44 139 THR A CA 1
ATOM 1133 C C . THR A 1 139 ? -11.526 -2.807 18.881 1.00 98.44 139 THR A C 1
ATOM 1135 O O . THR A 1 139 ? -11.959 -3.106 19.990 1.00 98.44 139 THR A O 1
ATOM 1138 N N . GLN A 1 140 ? -11.329 -1.530 18.529 1.00 98.31 140 GLN A N 1
ATOM 1139 C CA . GLN A 1 140 ? -11.630 -0.394 19.411 1.00 98.31 140 GLN A CA 1
ATOM 1140 C C . GLN A 1 140 ? -13.130 -0.273 19.719 1.00 98.31 140 GLN A C 1
ATOM 1142 O O . GLN A 1 140 ? -13.499 -0.039 20.870 1.00 98.31 140 GLN A O 1
ATOM 1147 N N . ALA A 1 141 ? -14.000 -0.447 18.719 1.00 98.19 141 ALA A N 1
ATOM 1148 C CA . ALA A 1 141 ? -15.449 -0.438 18.913 1.00 98.19 141 ALA A CA 1
ATOM 1149 C C . ALA A 1 141 ? -15.922 -1.642 19.746 1.00 98.19 141 ALA A C 1
ATOM 1151 O O . ALA A 1 141 ? -16.744 -1.482 20.649 1.00 98.19 141 ALA A O 1
ATOM 1152 N N . HIS A 1 142 ? -15.363 -2.830 19.497 1.00 98.19 142 HIS A N 1
ATOM 1153 C CA . HIS A 1 142 ? -15.652 -4.035 20.269 1.00 98.19 142 HIS A CA 1
ATOM 1154 C C . HIS A 1 142 ? -15.210 -3.890 21.730 1.00 98.19 142 HIS A C 1
ATOM 1156 O O . HIS A 1 142 ? -15.996 -4.194 22.624 1.00 98.19 142 HIS A O 1
ATOM 1162 N N . PHE A 1 143 ? -13.997 -3.382 21.981 1.00 98.31 143 PHE A N 1
ATOM 1163 C CA . PHE A 1 143 ? -13.474 -3.169 23.332 1.00 98.31 143 PHE A CA 1
ATOM 1164 C C . PHE A 1 143 ? -14.319 -2.160 24.118 1.00 98.31 143 PHE A C 1
ATOM 1166 O O . PHE A 1 143 ? -14.826 -2.507 25.177 1.00 98.31 143 PHE A O 1
ATOM 1173 N N . ARG A 1 144 ? -14.577 -0.966 23.563 1.00 97.94 144 ARG A N 1
ATOM 1174 C CA . ARG A 1 144 ? -15.444 0.051 24.197 1.00 97.94 144 ARG A CA 1
ATOM 1175 C C . ARG A 1 144 ? -16.861 -0.469 24.454 1.00 97.94 144 ARG A C 1
ATOM 1177 O O . ARG A 1 144 ? -17.454 -0.196 25.492 1.00 97.94 144 ARG A O 1
ATOM 1184 N N . GLY A 1 145 ? -17.408 -1.246 23.516 1.00 97.94 145 GLY A N 1
ATOM 1185 C CA . GLY A 1 145 ? -18.714 -1.884 23.676 1.00 97.94 145 GLY A CA 1
ATOM 1186 C C . GLY A 1 145 ? -18.727 -2.992 24.734 1.00 97.94 145 GLY A C 1
ATOM 1187 O O . GLY A 1 145 ? -19.743 -3.186 25.393 1.00 97.94 145 GLY A O 1
ATOM 1188 N N . TRP A 1 146 ? -17.625 -3.727 24.904 1.00 98.06 146 TRP A N 1
ATOM 1189 C CA . TRP A 1 146 ? -17.457 -4.721 25.966 1.00 98.06 146 TRP A CA 1
ATOM 1190 C C . TRP A 1 146 ? -17.314 -4.049 27.336 1.00 98.06 146 TRP A C 1
ATOM 1192 O O . TRP A 1 146 ? -18.058 -4.399 28.245 1.00 98.06 146 TRP A O 1
ATOM 1202 N N . GLU A 1 147 ? -16.461 -3.032 27.443 1.00 97.25 147 GLU A N 1
ATOM 1203 C CA . GLU A 1 147 ? -16.218 -2.230 28.647 1.00 97.25 147 GLU A CA 1
ATOM 1204 C C . GLU A 1 147 ? -17.511 -1.592 29.183 1.00 97.25 147 GLU A C 1
ATOM 1206 O O . GLU A 1 147 ? -17.868 -1.794 30.342 1.00 97.25 147 GLU A O 1
ATOM 1211 N N . GLY A 1 148 ? -18.292 -0.925 28.324 1.00 96.12 148 GLY A N 1
ATOM 1212 C CA . GLY A 1 148 ? -19.586 -0.354 28.721 1.00 96.12 148 GLY A CA 1
ATOM 1213 C C . GLY A 1 148 ? -20.633 -1.402 29.132 1.00 96.12 148 GLY A C 1
ATOM 1214 O O . GLY A 1 148 ? -21.442 -1.152 30.025 1.00 96.12 148 GLY A O 1
ATOM 1215 N N . ARG A 1 149 ? -20.612 -2.604 28.533 1.00 96.62 149 ARG A N 1
ATOM 1216 C CA . ARG A 1 149 ? -21.475 -3.725 28.963 1.00 96.62 149 ARG A CA 1
ATOM 1217 C C . ARG A 1 149 ? -21.026 -4.331 30.291 1.00 96.62 149 ARG A C 1
ATOM 1219 O O . ARG A 1 149 ? -21.873 -4.793 31.049 1.00 96.62 149 ARG A O 1
ATOM 1226 N N . GLU A 1 150 ? -19.729 -4.331 30.570 1.00 96.19 150 GLU A N 1
ATOM 1227 C CA . GLU A 1 150 ? -19.161 -4.833 31.820 1.00 96.19 150 GLU A CA 1
ATOM 1228 C C . GLU A 1 150 ? -19.485 -3.896 32.992 1.00 96.19 150 GLU A C 1
ATOM 1230 O O . GLU A 1 150 ? -20.031 -4.341 33.998 1.00 96.19 150 GLU A O 1
ATOM 1235 N N . GLN A 1 151 ? -19.307 -2.584 32.807 1.00 96.38 151 GLN A N 1
ATOM 1236 C CA . GLN A 1 151 ? -19.767 -1.566 33.761 1.00 96.38 151 GLN A CA 1
ATOM 1237 C C . GLN A 1 151 ? -21.280 -1.679 34.028 1.00 96.38 151 GLN A C 1
ATOM 1239 O O . GLN A 1 151 ? -21.723 -1.607 35.174 1.00 96.38 151 GLN A O 1
ATOM 1244 N N . PHE A 1 152 ? -22.089 -1.924 32.989 1.00 96.44 152 PHE A N 1
ATOM 1245 C CA . PHE A 1 152 ? -23.531 -2.134 33.148 1.00 96.44 152 PHE A CA 1
ATOM 1246 C C . PHE A 1 152 ? -23.877 -3.424 33.915 1.00 96.44 152 PHE A C 1
ATOM 1248 O O . PHE A 1 152 ? -24.799 -3.402 34.730 1.00 96.44 152 PHE A O 1
ATOM 1255 N N . ARG A 1 153 ? -23.135 -4.527 33.714 1.00 96.88 153 ARG A N 1
ATOM 1256 C CA . ARG A 1 153 ? -23.285 -5.755 34.521 1.00 96.88 153 ARG A CA 1
ATOM 1257 C C . ARG A 1 153 ? -23.003 -5.492 35.996 1.00 96.88 153 ARG A C 1
ATOM 1259 O O . ARG A 1 153 ? -23.850 -5.801 36.827 1.00 96.88 153 ARG A O 1
ATOM 1266 N N . GLN A 1 154 ? -21.875 -4.858 36.306 1.00 96.75 154 GLN A N 1
ATOM 1267 C CA . GLN A 1 154 ? -21.481 -4.531 37.681 1.00 96.75 154 GLN A CA 1
ATOM 1268 C C . GLN A 1 154 ? -22.535 -3.644 38.364 1.00 96.75 154 GLN A C 1
ATOM 1270 O O . GLN A 1 154 ? -22.991 -3.950 39.465 1.00 96.75 154 GLN A O 1
ATOM 1275 N N . LEU A 1 155 ? -23.044 -2.624 37.663 1.00 96.44 155 LEU A N 1
ATOM 1276 C CA . LEU A 1 155 ? -24.150 -1.796 38.155 1.00 96.44 155 LEU A CA 1
ATOM 1277 C C . LEU A 1 155 ? -25.450 -2.589 38.381 1.00 96.44 155 LEU A C 1
ATOM 1279 O O . LEU A 1 155 ? -26.167 -2.290 39.337 1.00 96.44 155 LEU A O 1
ATOM 1283 N N . GLN A 1 156 ? -25.776 -3.589 37.553 1.00 96.06 156 GLN A N 1
ATOM 1284 C CA . GLN A 1 156 ? -26.930 -4.465 37.798 1.00 96.06 156 GLN A CA 1
ATOM 1285 C C . GLN A 1 156 ? -26.722 -5.396 38.996 1.00 96.06 156 GLN A C 1
ATOM 1287 O O . GLN A 1 156 ? -27.645 -5.559 39.795 1.00 96.06 156 GLN A O 1
ATOM 1292 N N . GLU A 1 157 ? -25.533 -5.975 39.154 1.00 96.19 157 GLU A N 1
ATOM 1293 C CA . GLU A 1 157 ? -25.200 -6.813 40.307 1.00 96.19 157 GLU A CA 1
ATOM 1294 C C . GLU A 1 157 ? -25.256 -6.016 41.610 1.00 96.19 157 GLU A C 1
ATOM 1296 O O . GLU A 1 157 ? -25.859 -6.473 42.576 1.00 96.19 157 GLU A O 1
ATOM 1301 N N . ASP A 1 158 ? -24.732 -4.793 41.635 1.00 96.00 158 ASP A N 1
ATOM 1302 C CA . ASP A 1 158 ? -24.783 -3.937 42.822 1.00 96.00 158 ASP A CA 1
ATOM 1303 C C . ASP A 1 158 ? -26.196 -3.401 43.103 1.00 96.00 158 ASP A C 1
ATOM 1305 O O . ASP A 1 158 ? -26.586 -3.250 44.261 1.00 96.00 158 ASP A O 1
ATOM 1309 N N . GLN A 1 159 ? -27.013 -3.167 42.069 1.00 95.31 159 GLN A N 1
ATOM 1310 C CA . GLN A 1 159 ? -28.451 -2.920 42.241 1.00 95.31 159 GLN A CA 1
ATOM 1311 C C . GLN A 1 159 ? -29.185 -4.150 42.795 1.00 95.31 159 GLN A C 1
ATOM 1313 O O . GLN A 1 159 ? -30.147 -3.993 43.547 1.00 95.31 159 GLN A O 1
ATOM 1318 N N . LYS A 1 160 ? -28.759 -5.368 42.440 1.00 95.94 160 LYS A N 1
ATOM 1319 C CA . LYS A 1 160 ? -29.319 -6.612 42.978 1.00 95.94 160 LYS A CA 1
ATOM 1320 C C . LYS A 1 160 ? -28.917 -6.806 44.445 1.00 95.94 160 LYS A C 1
ATOM 1322 O O . LYS A 1 160 ? -29.816 -6.961 45.266 1.00 95.94 160 LYS A O 1
ATOM 1327 N N . LYS A 1 161 ? -27.625 -6.676 44.780 1.00 96.00 161 LYS A N 1
ATOM 1328 C CA . LYS A 1 161 ? -27.099 -6.717 46.161 1.00 96.00 161 LYS A CA 1
ATOM 1329 C C . LYS A 1 161 ? -27.847 -5.732 47.060 1.00 96.00 161 LYS A C 1
ATOM 1331 O O . LYS A 1 161 ? -28.479 -6.160 48.016 1.00 96.00 161 LYS A O 1
ATOM 1336 N N . ARG A 1 162 ? -27.943 -4.451 46.671 1.00 95.25 162 ARG A N 1
ATOM 1337 C CA . ARG A 1 162 ? -28.701 -3.436 47.434 1.00 95.25 162 ARG A CA 1
ATOM 1338 C C . ARG A 1 162 ? -30.181 -3.777 47.624 1.00 95.25 162 ARG A C 1
ATOM 1340 O O . ARG A 1 162 ? -30.745 -3.468 48.669 1.00 95.25 162 ARG A O 1
ATOM 1347 N N . LYS A 1 163 ? -30.834 -4.417 46.648 1.00 95.25 163 LYS A N 1
ATOM 1348 C CA . LYS A 1 163 ? -32.229 -4.882 46.786 1.00 95.25 163 LYS A CA 1
ATOM 1349 C C . LYS A 1 163 ? -32.354 -6.103 47.699 1.00 95.25 163 LYS A C 1
ATOM 1351 O O . LYS A 1 163 ? -33.391 -6.273 48.335 1.00 95.25 163 LYS A O 1
ATOM 1356 N N . GLU A 1 164 ? -31.336 -6.952 47.763 1.00 95.00 164 GLU A N 1
ATOM 1357 C CA . GLU A 1 164 ? -31.278 -8.112 48.658 1.00 95.00 164 GLU A CA 1
ATOM 1358 C C . GLU A 1 164 ? -30.959 -7.674 50.098 1.00 95.00 164 GLU A C 1
ATOM 1360 O O . GLU A 1 164 ? -31.681 -8.062 51.013 1.00 95.00 164 GLU A O 1
ATOM 1365 N N . GLU A 1 165 ? -30.015 -6.750 50.289 1.00 95.00 165 GLU A N 1
ATOM 1366 C CA . GLU A 1 165 ? -29.745 -6.039 51.550 1.00 95.00 165 GLU A CA 1
ATOM 1367 C C . GLU A 1 165 ? -30.997 -5.311 52.070 1.00 95.00 165 GLU A C 1
ATOM 1369 O O . GLU A 1 165 ? -31.404 -5.510 53.213 1.00 95.00 165 GLU A O 1
ATOM 1374 N N . GLN A 1 166 ? -31.679 -4.522 51.228 1.00 93.75 166 GLN A N 1
ATOM 1375 C CA . GLN A 1 166 ? -32.929 -3.848 51.607 1.00 93.75 166 GLN A CA 1
ATOM 1376 C C . GLN A 1 166 ? -34.033 -4.836 52.007 1.00 93.75 166 GLN A C 1
ATOM 1378 O O . GLN A 1 166 ? -34.775 -4.559 52.949 1.00 93.75 166 GLN A O 1
ATOM 1383 N N . LYS A 1 167 ? -34.139 -5.993 51.338 1.00 94.56 167 LYS A N 1
ATOM 1384 C CA . LYS A 1 167 ? -35.071 -7.062 51.734 1.00 94.56 167 LYS A CA 1
ATOM 1385 C C . LYS A 1 167 ? -34.697 -7.680 53.079 1.00 94.56 167 LYS A C 1
ATOM 1387 O O . LYS A 1 167 ? -35.592 -7.884 53.891 1.00 94.56 167 LYS A O 1
ATOM 1392 N N . GLN A 1 168 ? -33.415 -7.942 53.333 1.00 94.38 168 GLN A N 1
ATOM 1393 C CA . GLN A 1 168 ? -32.943 -8.465 54.620 1.00 94.38 168 GLN A CA 1
ATOM 1394 C C . GLN A 1 168 ? -33.219 -7.470 55.755 1.00 94.38 168 GLN A C 1
ATOM 1396 O O . GLN A 1 168 ? -33.827 -7.847 56.751 1.00 94.38 168 GLN A O 1
ATOM 1401 N N . ILE A 1 169 ? -32.890 -6.187 55.570 1.00 95.44 169 ILE A N 1
ATOM 1402 C CA . ILE A 1 169 ? -33.176 -5.114 56.538 1.00 95.44 169 ILE A CA 1
ATOM 1403 C C . ILE A 1 169 ? -34.688 -4.967 56.775 1.00 95.44 169 ILE A C 1
ATOM 1405 O O . ILE A 1 169 ? -35.117 -4.743 57.907 1.00 95.44 169 ILE A O 1
ATOM 1409 N N . LEU A 1 170 ? -35.518 -5.102 55.734 1.00 94.00 170 LEU A N 1
ATOM 1410 C CA . LEU A 1 170 ? -36.976 -5.063 55.874 1.00 94.00 170 LEU A CA 1
ATOM 1411 C C . LEU A 1 170 ? -37.508 -6.277 56.651 1.00 94.00 170 LEU A C 1
ATOM 1413 O O . LEU A 1 170 ? -38.324 -6.096 57.550 1.00 94.00 170 LEU A O 1
ATOM 1417 N N . GLN A 1 171 ? -37.011 -7.485 56.368 1.00 94.00 171 GLN A N 1
ATOM 1418 C CA . GLN A 1 171 ? -37.362 -8.701 57.111 1.00 94.00 171 GLN A CA 1
ATOM 1419 C C . GLN A 1 171 ? -36.886 -8.650 58.570 1.00 94.00 171 GLN A C 1
ATOM 1421 O O . GLN A 1 171 ? -37.600 -9.093 59.466 1.00 94.00 171 GLN A O 1
ATOM 1426 N N . GLU A 1 172 ? -35.709 -8.084 58.839 1.00 93.75 172 GLU A N 1
ATOM 1427 C CA . GLU A 1 172 ? -35.202 -7.887 60.199 1.00 93.75 172 GLU A CA 1
ATOM 1428 C C . GLU A 1 172 ? -36.059 -6.873 60.972 1.00 93.75 172 GLU A C 1
ATOM 1430 O O . GLU A 1 172 ? -36.418 -7.119 62.123 1.00 93.75 172 GLU A O 1
ATOM 1435 N N . LYS A 1 173 ? -36.462 -5.769 60.327 1.00 93.25 173 LYS A N 1
ATOM 1436 C CA . LYS A 1 173 ? -37.418 -4.808 60.897 1.00 93.25 173 LYS A CA 1
ATOM 1437 C C . LYS A 1 173 ? -38.782 -5.444 61.161 1.00 93.25 173 LYS A C 1
ATOM 1439 O O . LYS A 1 173 ? -39.332 -5.215 62.231 1.00 93.25 173 LYS A O 1
ATOM 1444 N N . GLN A 1 174 ? -39.300 -6.263 60.243 1.00 89.50 174 GLN A N 1
ATOM 1445 C CA . GLN A 1 174 ? -40.545 -7.013 60.448 1.00 89.50 174 GLN A CA 1
ATOM 1446 C C . GLN A 1 174 ? -40.435 -7.949 61.657 1.00 89.50 174 GLN A C 1
ATOM 1448 O O . GLN A 1 174 ? -41.259 -7.852 62.557 1.00 89.50 174 GLN A O 1
ATOM 1453 N N . ARG A 1 175 ? -39.368 -8.755 61.756 1.00 91.25 175 ARG A N 1
ATOM 1454 C CA . ARG A 1 175 ? -39.118 -9.632 62.917 1.00 91.25 175 ARG A CA 1
ATOM 1455 C C . ARG A 1 175 ? -39.030 -8.866 64.237 1.00 91.25 175 ARG A C 1
ATOM 1457 O O . ARG A 1 175 ? -39.617 -9.299 65.220 1.00 91.25 175 ARG A O 1
ATOM 1464 N N . LYS A 1 176 ? -38.332 -7.725 64.266 1.00 91.62 176 LYS A N 1
ATOM 1465 C CA . LYS A 1 176 ? -38.238 -6.866 65.460 1.00 91.62 176 LYS A CA 1
ATOM 1466 C C . LYS A 1 176 ? -39.598 -6.295 65.867 1.00 91.62 176 LYS A C 1
ATOM 1468 O O . LYS A 1 176 ? -39.906 -6.266 67.053 1.00 91.62 176 LYS A O 1
ATOM 1473 N N . LEU A 1 177 ? -40.421 -5.903 64.896 1.00 89.75 177 LEU A N 1
ATOM 1474 C CA . LEU A 1 177 ? -41.761 -5.360 65.127 1.00 89.75 177 LEU A CA 1
ATOM 1475 C C . LEU A 1 177 ? -42.751 -6.462 65.561 1.00 89.75 177 LEU A C 1
ATOM 1477 O O . LEU A 1 177 ? -43.557 -6.237 66.458 1.00 89.75 177 LEU A O 1
ATOM 1481 N N . GLU A 1 178 ? -42.638 -7.681 65.024 1.00 90.00 178 GLU A N 1
ATOM 1482 C CA . GLU A 1 178 ? -43.345 -8.875 65.519 1.00 90.00 178 GLU A CA 1
ATOM 1483 C C . GLU A 1 178 ? -42.926 -9.244 66.955 1.00 90.00 178 GLU A C 1
ATOM 1485 O O . GLU A 1 178 ? -43.769 -9.588 67.782 1.00 90.00 178 GLU A O 1
ATOM 1490 N N . GLU A 1 179 ? -41.633 -9.166 67.282 1.00 90.38 179 GLU A N 1
ATOM 1491 C CA . GLU A 1 179 ? -41.115 -9.419 68.633 1.00 90.38 179 GLU A CA 1
ATOM 1492 C C . GLU A 1 179 ? -41.600 -8.355 69.634 1.00 90.38 179 GLU A C 1
ATOM 1494 O O . GLU A 1 179 ? -41.987 -8.681 70.758 1.00 90.38 179 GLU A O 1
ATOM 1499 N N . GLU A 1 180 ? -41.639 -7.088 69.222 1.00 89.12 180 GLU A N 1
ATOM 1500 C CA . GLU A 1 180 ? -42.198 -5.984 70.003 1.00 89.12 180 GLU A CA 1
ATOM 1501 C C . GLU A 1 180 ? -43.714 -6.138 70.207 1.00 89.12 180 GLU A C 1
ATOM 1503 O O . GLU A 1 180 ? -44.190 -6.006 71.335 1.00 89.12 180 GLU A O 1
ATOM 1508 N N . GLN A 1 181 ? -44.466 -6.532 69.172 1.00 82.94 181 GLN A N 1
ATOM 1509 C CA . GLN A 1 181 ? -45.889 -6.873 69.290 1.00 82.94 181 GLN A CA 1
ATOM 1510 C C . GLN A 1 181 ? -46.127 -8.048 70.246 1.00 82.94 181 GLN A C 1
ATOM 1512 O O . GLN A 1 181 ? -47.030 -7.969 71.077 1.00 82.94 181 GLN A O 1
ATOM 1517 N N . ARG A 1 182 ? -45.304 -9.106 70.201 1.00 88.19 182 ARG A N 1
ATOM 1518 C CA . ARG A 1 182 ? -45.378 -10.219 71.168 1.00 88.19 182 ARG A CA 1
ATOM 1519 C C . ARG A 1 182 ? -45.140 -9.741 72.600 1.00 88.19 182 ARG A C 1
ATOM 1521 O O . ARG A 1 182 ? -45.903 -10.110 73.486 1.00 88.19 182 ARG A O 1
ATOM 1528 N N . LYS A 1 183 ? -44.142 -8.879 72.828 1.00 87.31 183 LYS A N 1
ATOM 1529 C CA . LYS A 1 183 ? -43.879 -8.270 74.147 1.00 87.31 183 LYS A CA 1
ATOM 1530 C C . LYS A 1 183 ? -45.025 -7.363 74.605 1.00 87.31 183 LYS A C 1
ATOM 1532 O O . LYS A 1 183 ? -45.317 -7.323 75.798 1.00 87.31 183 LYS A O 1
ATOM 1537 N N . LEU A 1 184 ? -45.694 -6.660 73.688 1.00 84.12 184 LEU A N 1
ATOM 1538 C CA . LEU A 1 184 ? -46.899 -5.885 73.995 1.00 84.12 184 LEU A CA 1
ATOM 1539 C C . LEU A 1 184 ? -48.066 -6.796 74.400 1.00 84.12 184 LEU A C 1
ATOM 1541 O O . LEU A 1 184 ? -48.680 -6.557 75.433 1.00 84.12 184 LEU A O 1
ATOM 1545 N N . GLN A 1 185 ? -48.322 -7.868 73.644 1.00 84.75 185 GLN A N 1
ATOM 1546 C CA . GLN A 1 185 ? -49.362 -8.856 73.954 1.00 84.75 185 GLN A CA 1
ATOM 1547 C C . GLN A 1 185 ? -49.097 -9.586 75.278 1.00 84.75 185 GLN A C 1
ATOM 1549 O O . GLN A 1 185 ? -50.026 -9.848 76.034 1.00 84.75 185 GLN A O 1
ATOM 1554 N N . GLU A 1 186 ? -47.838 -9.899 75.593 1.00 86.38 186 GLU A N 1
ATOM 1555 C CA . GLU A 1 186 ? -47.463 -10.501 76.876 1.00 86.38 186 GLU A CA 1
ATOM 1556 C C . GLU A 1 186 ? -47.695 -9.530 78.046 1.00 86.38 186 GLU A C 1
ATOM 1558 O O . GLU A 1 186 ? -48.224 -9.931 79.081 1.00 86.38 186 GLU A O 1
ATOM 1563 N N . LYS A 1 187 ? -47.380 -8.237 77.871 1.00 83.56 187 LYS A N 1
ATOM 1564 C CA . LYS A 1 187 ? -47.723 -7.188 78.845 1.00 83.56 187 LYS A CA 1
ATOM 1565 C C . LYS A 1 187 ? -49.235 -7.015 78.998 1.00 83.56 187 LYS A C 1
ATOM 1567 O O . LYS A 1 187 ? -49.698 -6.888 80.122 1.00 83.56 187 LYS A O 1
ATOM 1572 N N . GLN A 1 188 ? -49.999 -7.043 77.905 1.00 75.56 188 GLN A N 1
ATOM 1573 C CA . GLN A 1 188 ? -51.464 -6.978 77.951 1.00 75.56 188 GLN A CA 1
ATOM 1574 C C . GLN A 1 188 ? -52.047 -8.166 78.722 1.00 75.56 188 GLN A C 1
ATOM 1576 O O . GLN A 1 188 ? -52.830 -7.953 79.636 1.00 75.56 188 GLN A O 1
ATOM 1581 N N . LYS A 1 189 ? -51.587 -9.397 78.457 1.00 82.44 189 LYS A N 1
ATOM 1582 C CA . LYS A 1 189 ? -52.000 -10.586 79.223 1.00 82.44 189 LYS A CA 1
ATOM 1583 C C . LYS A 1 189 ? -51.646 -10.493 80.706 1.00 82.44 189 LYS A C 1
ATOM 1585 O O . LYS A 1 189 ? -52.470 -10.846 81.538 1.00 82.44 189 LYS A O 1
ATOM 1590 N N . LYS A 1 190 ? -50.459 -9.982 81.047 1.00 79.88 190 LYS A N 1
ATOM 1591 C CA . LYS A 1 190 ? -50.064 -9.751 82.447 1.00 79.88 190 LYS A CA 1
ATOM 1592 C C . LYS A 1 190 ? -50.956 -8.713 83.131 1.00 79.88 190 LYS A C 1
ATOM 1594 O O . LYS A 1 190 ? -51.403 -8.966 84.241 1.00 79.88 190 LYS A O 1
ATOM 1599 N N . LEU A 1 191 ? -51.299 -7.623 82.444 1.00 73.31 191 LEU A N 1
ATOM 1600 C CA . LEU A 1 191 ? -52.259 -6.630 82.938 1.00 73.31 191 LEU A CA 1
ATOM 1601 C C . LEU A 1 191 ? -53.684 -7.200 83.058 1.00 73.31 191 LEU A C 1
ATOM 1603 O O . LEU A 1 191 ? -54.371 -6.881 84.017 1.00 73.31 191 LEU A O 1
ATOM 1607 N N . GLU A 1 192 ? -54.126 -8.073 82.147 1.00 79.38 192 GLU A N 1
ATOM 1608 C CA . GLU A 1 192 ? -55.408 -8.789 82.266 1.00 79.38 192 GLU A CA 1
ATOM 1609 C C . GLU A 1 192 ? -55.414 -9.793 83.433 1.00 79.38 192 GLU A C 1
ATOM 1611 O O . GLU A 1 192 ? -56.438 -9.967 84.088 1.00 79.38 192 GLU A O 1
ATOM 1616 N N . GLU A 1 193 ? -54.296 -10.473 83.703 1.00 77.94 193 GLU A N 1
ATOM 1617 C CA . GLU A 1 193 ? -54.136 -11.361 84.863 1.00 77.94 193 GLU A CA 1
ATOM 1618 C C . GLU A 1 193 ? -54.072 -10.581 86.182 1.00 77.94 193 GLU A C 1
ATOM 1620 O O . GLU A 1 193 ? -54.651 -11.016 87.174 1.00 77.94 193 GLU A O 1
ATOM 1625 N N . GLU A 1 194 ? -53.403 -9.426 86.207 1.00 75.44 194 GLU A N 1
ATOM 1626 C CA . GLU A 1 194 ? -53.405 -8.502 87.346 1.00 75.44 194 GLU A CA 1
ATOM 1627 C C . GLU A 1 194 ? -54.804 -7.917 87.576 1.00 75.44 194 GLU A C 1
ATOM 1629 O O . GLU A 1 194 ? -55.289 -7.954 88.701 1.00 75.44 194 GLU A O 1
ATOM 1634 N N . GLN A 1 195 ? -55.510 -7.487 86.525 1.00 67.06 195 GLN A N 1
ATOM 1635 C CA . GLN A 1 195 ? -56.906 -7.044 86.620 1.00 67.06 195 GLN A CA 1
ATOM 1636 C C . GLN A 1 195 ? -57.823 -8.150 87.153 1.00 67.06 195 GLN A C 1
ATOM 1638 O O . GLN A 1 195 ? -58.614 -7.883 88.050 1.00 67.06 195 GLN A O 1
ATOM 1643 N N . LYS A 1 196 ? -57.687 -9.398 86.681 1.00 74.81 196 LYS A N 1
ATOM 1644 C CA . LYS A 1 196 ? -58.454 -10.541 87.212 1.00 74.81 196 LYS A CA 1
ATOM 1645 C C . LYS A 1 196 ? -58.145 -10.818 88.683 1.00 74.81 196 LYS A C 1
ATOM 1647 O O . LYS A 1 196 ? -59.075 -11.059 89.441 1.00 74.81 196 LYS A O 1
ATOM 1652 N N . LYS A 1 197 ? -56.880 -10.728 89.111 1.00 72.06 197 LYS A N 1
ATOM 1653 C CA . LYS A 1 197 ? -56.502 -10.858 90.532 1.00 72.06 197 LYS A CA 1
ATOM 1654 C C . LYS A 1 197 ? -57.095 -9.736 91.380 1.00 72.06 197 LYS A C 1
ATOM 1656 O O . LYS A 1 197 ? -57.690 -10.031 92.407 1.00 72.06 197 LYS A O 1
ATOM 1661 N N . MET A 1 198 ? -57.016 -8.485 90.922 1.00 52.31 198 MET A N 1
ATOM 1662 C CA . MET A 1 198 ? -57.650 -7.341 91.589 1.00 52.31 198 MET A CA 1
ATOM 1663 C C . MET A 1 198 ? -59.178 -7.493 91.656 1.00 52.31 198 MET A C 1
ATOM 1665 O O . MET A 1 198 ? -59.778 -7.141 92.663 1.00 52.31 198 MET A O 1
ATOM 1669 N N . GLU A 1 199 ? -59.816 -8.040 90.618 1.00 71.12 199 GLU A N 1
ATOM 1670 C CA . GLU A 1 199 ? -61.262 -8.294 90.584 1.00 71.12 199 GLU A CA 1
ATOM 1671 C C . GLU A 1 199 ? -61.663 -9.481 91.489 1.00 71.12 199 GLU A C 1
ATOM 1673 O O . GLU A 1 199 ? -62.713 -9.450 92.126 1.00 71.12 199 GLU A O 1
ATOM 1678 N N . GLU A 1 200 ? -60.824 -10.516 91.604 1.00 71.31 200 GLU A N 1
ATOM 1679 C CA . GLU A 1 200 ? -60.982 -11.599 92.586 1.00 71.31 200 GLU A CA 1
ATOM 1680 C C . GLU A 1 200 ? -60.748 -11.131 94.027 1.00 71.31 200 GLU A C 1
ATOM 1682 O O . GLU A 1 200 ? -61.452 -11.576 94.930 1.00 71.31 200 GLU A O 1
ATOM 1687 N N . GLU A 1 201 ? -59.777 -10.250 94.269 1.00 69.00 201 GLU A N 1
ATOM 1688 C CA . GLU A 1 201 ? -59.548 -9.633 95.579 1.00 69.00 201 GLU A CA 1
ATOM 1689 C C . GLU A 1 201 ? -60.689 -8.684 95.948 1.00 69.00 201 GLU A C 1
ATOM 1691 O O . GLU A 1 201 ? -61.177 -8.751 97.070 1.00 69.00 201 GLU A O 1
ATOM 1696 N N . GLN A 1 202 ? -61.213 -7.895 95.003 1.00 59.81 202 GLN A N 1
ATOM 1697 C CA . GLN A 1 202 ? -62.436 -7.113 95.213 1.00 59.81 202 GLN A CA 1
ATOM 1698 C C . GLN A 1 202 ? -63.631 -8.007 95.559 1.00 59.81 202 GLN A C 1
ATOM 1700 O O . GLN A 1 202 ? -64.336 -7.704 96.514 1.00 59.81 202 GLN A O 1
ATOM 1705 N N . LYS A 1 203 ? -63.825 -9.139 94.867 1.00 69.06 203 LYS A N 1
ATOM 1706 C CA . LYS A 1 203 ? -64.884 -10.112 95.200 1.00 69.06 203 LYS A CA 1
ATOM 1707 C C . LYS A 1 203 ? -64.697 -10.732 96.589 1.00 69.06 203 LYS A C 1
ATOM 1709 O O . LYS A 1 203 ? -65.676 -10.868 97.312 1.00 69.06 203 LYS A O 1
ATOM 1714 N N . LYS A 1 204 ? -63.462 -11.058 96.992 1.00 67.69 204 LYS A N 1
ATOM 1715 C CA . LYS A 1 204 ? -63.151 -11.557 98.348 1.00 67.69 204 LYS A CA 1
ATOM 1716 C C . LYS A 1 204 ? -63.415 -10.496 99.415 1.00 67.69 204 LYS A C 1
ATOM 1718 O O . LYS A 1 204 ? -64.040 -10.808 100.417 1.00 67.69 204 LYS A O 1
ATOM 1723 N N . VAL A 1 205 ? -63.012 -9.247 99.180 1.00 66.38 205 VAL A N 1
ATOM 1724 C CA . VAL A 1 205 ? -63.277 -8.119 100.088 1.00 66.38 205 VAL A CA 1
ATOM 1725 C C . VAL A 1 205 ? -64.774 -7.800 100.157 1.00 66.38 205 VAL A C 1
ATOM 1727 O O . VAL A 1 205 ? -65.268 -7.476 101.230 1.00 66.38 205 VAL A O 1
ATOM 1730 N N . GLU A 1 206 ? -65.527 -7.936 99.063 1.00 67.75 206 GLU A N 1
ATOM 1731 C CA . GLU A 1 206 ? -66.991 -7.817 99.078 1.00 67.75 206 GLU A CA 1
ATOM 1732 C C . GLU A 1 206 ? -67.643 -8.971 99.864 1.00 67.75 206 GLU A C 1
ATOM 1734 O O . GLU A 1 206 ? -68.583 -8.752 100.626 1.00 67.75 206 GLU A O 1
ATOM 1739 N N . GLU A 1 207 ? -67.126 -10.196 99.742 1.00 67.06 207 GLU A N 1
ATOM 1740 C CA . GLU A 1 207 ? -67.578 -11.357 100.519 1.00 67.06 207 GLU A CA 1
ATOM 1741 C C . GLU A 1 207 ? -67.246 -11.221 102.018 1.00 67.06 207 GLU A C 1
ATOM 1743 O O . GLU A 1 207 ? -68.089 -11.521 102.863 1.00 67.06 207 GLU A O 1
ATOM 1748 N N . GLU A 1 208 ? -66.061 -10.713 102.368 1.00 66.88 208 GLU A N 1
ATOM 1749 C CA . GLU A 1 208 ? -65.683 -10.372 103.745 1.00 66.88 208 GLU A CA 1
ATOM 1750 C C . GLU A 1 208 ? -66.514 -9.207 104.296 1.00 66.88 208 GLU A C 1
ATOM 1752 O O . GLU A 1 208 ? -66.937 -9.263 105.447 1.00 66.88 208 GLU A O 1
ATOM 1757 N N . GLN A 1 209 ? -66.829 -8.188 103.490 1.00 58.22 209 GLN A N 1
ATOM 1758 C CA . GLN A 1 209 ? -67.744 -7.114 103.893 1.00 58.22 209 GLN A CA 1
ATOM 1759 C C . GLN A 1 209 ? -69.153 -7.646 104.161 1.00 58.22 209 GLN A C 1
ATOM 1761 O O . GLN A 1 209 ? -69.738 -7.284 105.178 1.00 58.22 209 GLN A O 1
ATOM 1766 N N . ARG A 1 210 ? -69.673 -8.553 103.323 1.00 66.75 210 ARG A N 1
ATOM 1767 C CA . ARG A 1 210 ? -70.960 -9.232 103.566 1.00 66.75 210 ARG A CA 1
ATOM 1768 C C . ARG A 1 210 ? -70.927 -10.053 104.859 1.00 66.75 210 ARG A C 1
ATOM 1770 O O . ARG A 1 210 ? -71.844 -9.927 105.662 1.00 66.75 210 ARG A O 1
ATOM 1777 N N . LYS A 1 211 ? -69.855 -10.815 105.108 1.00 66.44 211 LYS A N 1
ATOM 1778 C CA . LYS A 1 211 ? -69.657 -11.577 106.357 1.00 66.44 211 LYS A CA 1
ATOM 1779 C C . LYS A 1 211 ? -69.583 -10.672 107.587 1.00 66.44 211 LYS A C 1
ATOM 1781 O O . LYS A 1 211 ? -70.274 -10.933 108.561 1.00 66.44 211 LYS A O 1
ATOM 1786 N N . LEU A 1 212 ? -68.837 -9.569 107.525 1.00 59.03 212 LEU A N 1
ATOM 1787 C CA . LEU A 1 212 ? -68.773 -8.565 108.595 1.00 59.03 212 LEU A CA 1
ATOM 1788 C C . LEU A 1 212 ? -70.108 -7.825 108.795 1.00 59.03 212 LEU A C 1
ATOM 1790 O O . LEU A 1 212 ? -70.400 -7.372 109.899 1.00 59.03 212 LEU A O 1
ATOM 1794 N N . GLU A 1 213 ? -70.933 -7.686 107.754 1.00 67.06 213 GLU A N 1
ATOM 1795 C CA . GLU A 1 213 ? -72.291 -7.142 107.863 1.00 67.06 213 GLU A CA 1
ATOM 1796 C C . GLU A 1 213 ? -73.265 -8.158 108.490 1.00 67.06 213 GLU A C 1
ATOM 1798 O O . GLU A 1 213 ? -74.149 -7.770 109.252 1.00 67.06 213 GLU A O 1
ATOM 1803 N N . GLU A 1 214 ? -73.094 -9.456 108.223 1.00 66.19 214 GLU A N 1
ATOM 1804 C CA . GLU A 1 214 ? -73.827 -10.545 108.884 1.00 66.19 214 GLU A CA 1
ATOM 1805 C C . GLU A 1 214 ? -73.407 -10.713 110.354 1.00 66.19 214 GLU A C 1
ATOM 1807 O O . GLU A 1 214 ? -74.278 -10.753 111.222 1.00 66.19 214 GLU A O 1
ATOM 1812 N N . GLU A 1 215 ? -72.108 -10.700 110.668 1.00 67.31 215 GLU A N 1
ATOM 1813 C CA . GLU A 1 215 ? -71.593 -10.682 112.047 1.00 67.31 215 GLU A CA 1
ATOM 1814 C C . GLU A 1 215 ? -72.069 -9.441 112.811 1.00 67.31 215 GLU A C 1
ATOM 1816 O O . GLU A 1 215 ? -72.478 -9.552 113.964 1.00 67.31 215 GLU A O 1
ATOM 1821 N N . LYS A 1 216 ? -72.109 -8.258 112.177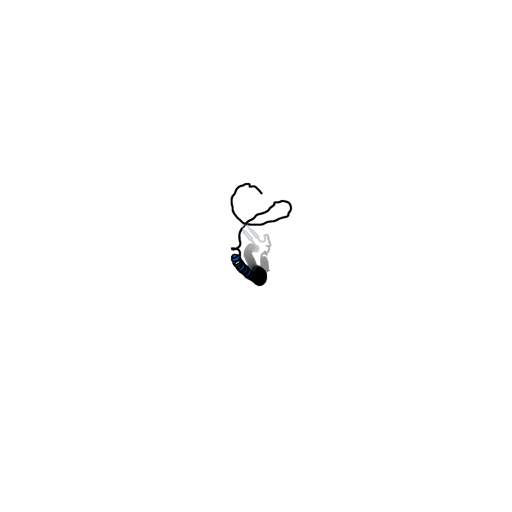 1.00 61.56 216 LYS A N 1
ATOM 1822 C CA . LYS A 1 216 ? -72.704 -7.060 112.792 1.00 61.56 216 LYS A CA 1
ATOM 1823 C C . LYS A 1 216 ? -74.186 -7.232 113.101 1.00 61.56 216 LYS A C 1
ATOM 1825 O O . LYS A 1 216 ? -74.606 -6.846 114.184 1.00 61.56 216 LYS A O 1
ATOM 1830 N N . LYS A 1 217 ? -74.971 -7.828 112.198 1.00 62.31 217 LYS A N 1
ATOM 1831 C CA . LYS A 1 217 ? -76.396 -8.110 112.451 1.00 62.31 217 LYS A CA 1
ATOM 1832 C C . LYS A 1 217 ? -76.576 -9.114 113.590 1.00 62.31 217 LYS A C 1
ATOM 1834 O O . LYS A 1 217 ? -77.463 -8.922 114.413 1.00 62.31 217 LYS A O 1
ATOM 1839 N N . GLN A 1 218 ? -75.716 -10.130 113.685 1.00 57.34 218 GLN A N 1
ATOM 1840 C CA . GLN A 1 218 ? -75.712 -11.071 114.810 1.00 57.34 218 GLN A CA 1
ATOM 1841 C C . GLN A 1 218 ? -75.334 -10.375 116.128 1.00 57.34 218 GLN A C 1
ATOM 1843 O O . GLN A 1 218 ? -76.043 -10.538 117.115 1.00 57.34 218 GLN A O 1
ATOM 1848 N N . MET A 1 219 ? -74.302 -9.525 116.132 1.00 44.56 219 MET A N 1
ATOM 1849 C CA . MET A 1 219 ? -73.899 -8.716 117.292 1.00 44.56 219 MET A CA 1
ATOM 1850 C C . MET A 1 219 ? -74.984 -7.716 117.728 1.00 44.56 219 MET A C 1
ATOM 1852 O O . MET A 1 219 ? -75.196 -7.536 118.924 1.00 44.56 219 MET A O 1
ATOM 1856 N N . GLU A 1 220 ? -75.708 -7.086 116.796 1.00 64.81 220 GLU A N 1
ATOM 1857 C CA . GLU A 1 220 ? -76.874 -6.245 117.115 1.00 64.81 220 GLU A CA 1
ATOM 1858 C C . GLU A 1 220 ? -78.044 -7.076 117.675 1.00 64.81 220 GLU A C 1
ATOM 1860 O O . GLU A 1 220 ? -78.763 -6.614 118.563 1.00 64.81 220 GLU A O 1
ATOM 1865 N N . GLU A 1 221 ? -78.236 -8.314 117.208 1.00 62.38 221 GLU A N 1
ATOM 1866 C CA . GLU A 1 221 ? -79.254 -9.226 117.742 1.00 62.38 221 GLU A CA 1
ATOM 1867 C C . GLU A 1 221 ? -78.885 -9.758 119.141 1.00 62.38 221 GLU A C 1
ATOM 1869 O O . GLU A 1 221 ? -79.759 -9.875 120.003 1.00 62.38 221 GLU A O 1
ATOM 1874 N N . GLU A 1 222 ? -77.605 -10.029 119.410 1.00 63.94 222 GLU A N 1
ATOM 1875 C CA . GLU A 1 222 ? -77.104 -10.361 120.751 1.00 63.94 222 GLU A CA 1
ATOM 1876 C C . GLU A 1 222 ? -77.169 -9.163 121.703 1.00 63.94 222 GLU A C 1
ATOM 1878 O O . GLU A 1 222 ? -77.640 -9.319 122.829 1.00 63.94 222 GLU A O 1
ATOM 1883 N N . GLN A 1 223 ? -76.808 -7.952 121.260 1.00 52.22 223 GLN A N 1
ATOM 1884 C CA . GLN A 1 223 ? -76.978 -6.737 122.067 1.00 52.22 223 GLN A CA 1
ATOM 1885 C C . GLN A 1 223 ? -78.447 -6.486 122.422 1.00 52.22 223 GLN A C 1
ATOM 1887 O O . GLN A 1 223 ? -78.740 -6.154 123.568 1.00 52.22 223 GLN A O 1
ATOM 1892 N N . ARG A 1 224 ? -79.388 -6.725 121.497 1.00 65.12 224 ARG A N 1
ATOM 1893 C CA . ARG A 1 224 ? -80.830 -6.661 121.798 1.00 65.12 224 ARG A CA 1
ATOM 1894 C C . ARG A 1 224 ? -81.262 -7.684 122.847 1.00 65.12 224 ARG A C 1
ATOM 1896 O O . ARG A 1 224 ? -82.040 -7.337 123.731 1.00 65.12 224 ARG A O 1
ATOM 1903 N N . LYS A 1 225 ? -80.762 -8.922 122.778 1.00 63.38 225 LYS A N 1
ATOM 1904 C CA . LYS A 1 225 ? -81.050 -9.962 123.786 1.00 63.38 225 LYS A CA 1
ATOM 1905 C C . LYS A 1 225 ? -80.469 -9.584 125.151 1.00 63.38 225 LYS A C 1
ATOM 1907 O O . LYS A 1 225 ? -81.169 -9.706 126.153 1.00 63.38 225 LYS A O 1
ATOM 1912 N N . ALA A 1 226 ? -79.248 -9.049 125.181 1.00 57.59 226 ALA A N 1
ATOM 1913 C CA . ALA A 1 226 ? -78.605 -8.560 126.397 1.00 57.59 226 ALA A CA 1
ATOM 1914 C C . ALA A 1 226 ? -79.354 -7.363 127.017 1.00 57.59 226 ALA A C 1
ATOM 1916 O O . ALA A 1 226 ? -79.604 -7.374 128.220 1.00 57.59 226 ALA A O 1
ATOM 1917 N N . GLU A 1 227 ? -79.793 -6.374 126.224 1.00 64.31 227 GLU A N 1
ATOM 1918 C CA . GLU A 1 227 ? -80.667 -5.293 126.711 1.00 64.31 227 GLU A CA 1
ATOM 1919 C C . GLU A 1 227 ? -81.999 -5.833 127.262 1.00 64.31 227 GLU A C 1
ATOM 1921 O O . GLU A 1 227 ? -82.512 -5.316 128.256 1.00 64.31 227 GLU A O 1
ATOM 1926 N N . GLU A 1 228 ? -82.580 -6.868 126.645 1.00 63.25 228 GLU A N 1
ATOM 1927 C CA . GLU A 1 228 ? -83.836 -7.464 127.110 1.00 63.25 228 GLU A CA 1
ATOM 1928 C C . GLU A 1 228 ? -83.669 -8.218 128.443 1.00 63.25 228 GLU A C 1
ATOM 1930 O O . GLU A 1 228 ? -84.538 -8.126 129.312 1.00 63.25 228 GLU A O 1
ATOM 1935 N N . GLU A 1 229 ? -82.549 -8.918 128.654 1.00 62.53 229 GLU A N 1
ATOM 1936 C CA . GLU A 1 229 ? -82.198 -9.493 129.962 1.00 62.53 229 GLU A CA 1
ATOM 1937 C C . GLU A 1 229 ? -81.904 -8.410 131.007 1.00 62.53 229 GLU A C 1
ATOM 1939 O O . GLU A 1 229 ? -82.376 -8.502 132.143 1.00 62.53 229 GLU A O 1
ATOM 1944 N N . GLN A 1 230 ? -81.202 -7.340 130.626 1.00 52.50 230 GLN A N 1
ATOM 1945 C CA . GLN A 1 230 ? -80.886 -6.234 131.530 1.00 52.50 230 GLN A CA 1
ATOM 1946 C C . GLN A 1 230 ? -82.159 -5.511 132.005 1.00 52.50 230 GLN A C 1
ATOM 1948 O O . GLN A 1 230 ? -82.290 -5.218 133.194 1.00 52.50 230 GLN A O 1
ATOM 1953 N N . ARG A 1 231 ? -83.156 -5.335 131.125 1.00 63.34 231 ARG A N 1
ATOM 1954 C CA . ARG A 1 231 ? -84.489 -4.817 131.491 1.00 63.34 231 ARG A CA 1
ATOM 1955 C C . ARG A 1 231 ? -85.260 -5.745 132.431 1.00 63.34 231 ARG A C 1
ATOM 1957 O O . ARG A 1 231 ? -85.928 -5.254 133.337 1.00 63.34 231 ARG A O 1
ATOM 1964 N N . LYS A 1 232 ? -85.165 -7.070 132.261 1.00 64.56 232 LYS A N 1
ATOM 1965 C CA . LYS A 1 232 ? -85.794 -8.042 133.181 1.00 64.56 232 LYS A CA 1
ATOM 1966 C C . LYS A 1 232 ? -85.169 -7.964 134.578 1.00 64.56 232 LYS A C 1
ATOM 1968 O O . LYS A 1 232 ? -85.902 -7.908 135.562 1.00 64.56 232 LYS A O 1
ATOM 1973 N N . MET A 1 233 ? -83.842 -7.851 134.653 1.00 48.16 233 MET A N 1
ATOM 1974 C CA . MET A 1 233 ? -83.103 -7.633 135.904 1.00 48.16 233 MET A CA 1
ATOM 1975 C C . MET A 1 233 ? -83.489 -6.312 136.596 1.00 48.16 233 MET A C 1
ATOM 1977 O O . MET A 1 233 ? -83.675 -6.291 137.813 1.00 48.16 233 MET A O 1
ATOM 1981 N N . GLU A 1 234 ? -83.663 -5.213 135.850 1.00 61.69 234 GLU A N 1
ATOM 1982 C CA . GLU A 1 234 ? -84.176 -3.953 136.415 1.00 61.69 234 GLU A CA 1
ATOM 1983 C C . GLU A 1 234 ? -85.631 -4.074 136.904 1.00 61.69 234 GLU A C 1
ATOM 1985 O O . GLU A 1 234 ? -85.975 -3.520 137.952 1.00 61.69 234 GLU A O 1
ATOM 1990 N N . GLU A 1 235 ? -86.493 -4.815 136.200 1.00 60.84 235 GLU A N 1
ATOM 1991 C CA . GLU A 1 235 ? -87.893 -4.999 136.604 1.00 60.84 235 GLU A CA 1
ATOM 1992 C C . GLU A 1 235 ? -88.029 -5.848 137.884 1.00 60.84 235 GLU A C 1
ATOM 1994 O O . GLU A 1 235 ? -88.865 -5.540 138.740 1.00 60.84 235 GLU A O 1
ATOM 1999 N N . GLU A 1 236 ? -87.185 -6.869 138.071 1.00 61.59 236 GLU A N 1
ATOM 2000 C CA . GLU A 1 236 ? -87.096 -7.612 139.337 1.00 61.59 236 GLU A CA 1
ATOM 2001 C C . GLU A 1 236 ? -86.585 -6.732 140.486 1.00 61.59 236 GLU A C 1
ATOM 2003 O O . GLU A 1 236 ? -87.196 -6.712 141.560 1.00 61.59 236 GLU A O 1
ATOM 2008 N N . GLN A 1 237 ? -85.537 -5.927 140.263 1.00 50.69 237 GLN A N 1
ATOM 2009 C CA . GLN A 1 237 ? -85.064 -4.970 141.273 1.00 50.69 237 GLN A CA 1
ATOM 2010 C C . GLN A 1 237 ? -86.137 -3.933 141.640 1.00 50.69 237 GLN A C 1
ATOM 2012 O O . GLN A 1 237 ? -86.260 -3.565 142.812 1.00 50.69 237 GLN A O 1
ATOM 2017 N N . ARG A 1 238 ? -86.974 -3.506 140.683 1.00 60.03 238 ARG A N 1
ATOM 2018 C CA . ARG A 1 238 ? -88.119 -2.626 140.966 1.00 60.03 238 A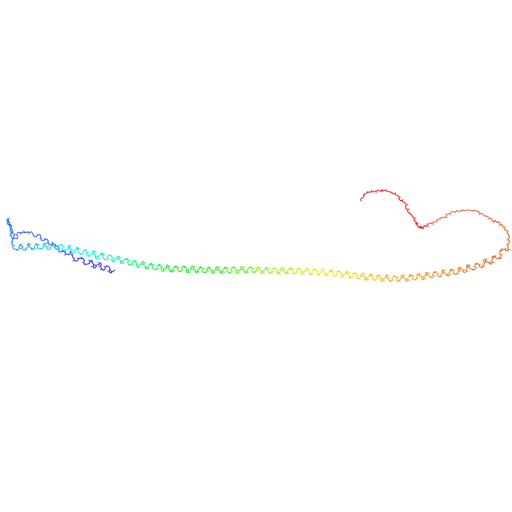RG A CA 1
ATOM 2019 C C . ARG A 1 238 ? -89.156 -3.287 141.872 1.00 60.03 238 ARG A C 1
ATOM 2021 O O . ARG A 1 238 ? -89.621 -2.644 142.810 1.00 60.03 238 ARG A O 1
ATOM 2028 N N . LYS A 1 239 ? -89.492 -4.559 141.632 1.00 59.06 239 LYS A N 1
ATOM 2029 C CA . LYS A 1 239 ? -90.464 -5.312 142.448 1.00 59.06 239 LYS A CA 1
ATOM 2030 C C . LYS A 1 239 ? -89.949 -5.529 143.873 1.00 59.06 239 LYS A C 1
ATOM 2032 O O . LYS A 1 239 ? -90.667 -5.217 144.821 1.00 59.06 239 LYS A O 1
ATOM 2037 N N . ALA A 1 240 ? -88.682 -5.915 144.033 1.00 54.25 240 ALA A N 1
ATOM 2038 C CA . ALA A 1 240 ? -88.034 -6.002 145.346 1.00 54.25 240 ALA A CA 1
ATOM 2039 C C . ALA A 1 240 ? -88.015 -4.644 146.089 1.00 54.25 240 ALA A C 1
ATOM 2041 O O . ALA A 1 240 ? -88.212 -4.583 147.306 1.00 54.25 240 ALA A O 1
ATOM 2042 N N . GLY A 1 241 ? -87.834 -3.535 145.361 1.00 57.56 241 GLY A N 1
ATOM 2043 C CA . GLY A 1 241 ? -87.929 -2.178 145.909 1.00 57.56 241 GLY A CA 1
ATOM 2044 C C . GLY A 1 241 ? -89.342 -1.772 146.357 1.00 57.56 241 GLY A C 1
ATOM 2045 O O . GLY A 1 241 ? -89.487 -1.041 147.339 1.00 57.56 241 GLY A O 1
ATOM 2046 N N . GLU A 1 242 ? -90.386 -2.252 145.676 1.00 58.41 242 GLU A N 1
ATOM 2047 C CA . GLU A 1 242 ? -91.788 -1.998 146.033 1.00 58.41 242 GLU A CA 1
ATOM 2048 C C . GLU A 1 242 ? -92.260 -2.850 147.229 1.00 58.41 242 GLU A C 1
ATOM 2050 O O . GLU A 1 242 ? -93.036 -2.357 148.050 1.00 58.41 242 GLU A O 1
ATOM 2055 N N . GLU A 1 243 ? -91.762 -4.080 147.400 1.00 57.81 243 GLU A N 1
ATOM 2056 C CA . GLU A 1 243 ? -92.030 -4.892 148.601 1.00 57.81 243 GLU A CA 1
ATOM 2057 C C . GLU A 1 243 ? -91.339 -4.330 149.847 1.00 57.81 243 GLU A C 1
ATOM 2059 O O . GLU A 1 243 ? -91.980 -4.158 150.889 1.00 57.81 243 GLU A O 1
ATOM 2064 N N . ARG A 1 244 ? -90.059 -3.948 149.737 1.00 54.16 244 ARG A N 1
ATOM 2065 C CA . ARG A 1 244 ? -89.312 -3.365 150.861 1.00 54.16 244 ARG A CA 1
ATOM 2066 C C . ARG A 1 244 ? -89.978 -2.099 151.419 1.00 54.16 244 ARG A C 1
ATOM 2068 O O . ARG A 1 244 ? -89.997 -1.906 152.633 1.00 54.16 244 ARG A O 1
ATOM 2075 N N . ARG A 1 245 ? -90.568 -1.261 150.560 1.00 59.25 245 ARG A N 1
ATOM 2076 C CA . ARG A 1 245 ? -91.284 -0.046 150.988 1.00 59.25 245 ARG A CA 1
ATOM 2077 C C . ARG A 1 245 ? -92.553 -0.331 151.793 1.00 59.25 245 ARG A C 1
ATOM 2079 O O . ARG A 1 245 ? -92.876 0.460 152.670 1.00 59.25 245 ARG A O 1
ATOM 2086 N N . LYS A 1 246 ? -93.245 -1.449 151.545 1.00 59.66 246 LYS A N 1
ATOM 2087 C CA . LYS A 1 246 ? -94.432 -1.845 152.329 1.00 59.66 246 LYS A CA 1
ATOM 2088 C C . LYS A 1 246 ? -94.040 -2.259 153.751 1.00 59.66 246 LYS A C 1
ATOM 2090 O O . LYS A 1 246 ? -94.645 -1.785 154.706 1.00 59.66 246 LYS A O 1
ATOM 2095 N N . MET A 1 247 ? -92.964 -3.038 153.884 1.00 49.69 247 MET A N 1
ATOM 2096 C CA . MET A 1 247 ? -92.394 -3.434 155.182 1.00 49.69 247 MET A CA 1
ATOM 2097 C C . MET A 1 247 ? -91.960 -2.218 156.025 1.00 49.69 247 MET A C 1
ATOM 2099 O O . MET A 1 247 ? -92.248 -2.155 157.219 1.00 49.69 247 MET A O 1
ATOM 2103 N N . GLU A 1 248 ? -91.311 -1.224 155.406 1.00 57.91 248 GLU A N 1
ATOM 2104 C CA . GLU A 1 248 ? -90.890 0.014 156.087 1.00 57.91 248 GLU A CA 1
ATOM 2105 C C . GLU A 1 248 ? -92.081 0.932 156.471 1.00 57.91 248 GLU A C 1
ATOM 2107 O O . GLU A 1 248 ? -91.956 1.738 157.396 1.00 57.91 248 GLU A O 1
ATOM 2112 N N . GLU A 1 249 ? -93.249 0.810 155.821 1.00 55.91 249 GLU A N 1
ATOM 2113 C CA . GLU A 1 249 ? -94.455 1.585 156.165 1.00 55.91 249 GLU A CA 1
ATOM 2114 C C . GLU A 1 249 ? -95.304 0.936 157.279 1.00 55.91 249 GLU A C 1
ATOM 2116 O O . GLU A 1 249 ? -95.887 1.654 158.096 1.00 55.91 249 GLU A O 1
ATOM 2121 N N . GLU A 1 250 ? -95.350 -0.398 157.371 1.00 57.19 250 GLU A N 1
ATOM 2122 C CA . GLU A 1 250 ? -96.013 -1.088 158.491 1.00 57.19 250 GLU A CA 1
ATOM 2123 C C . GLU A 1 250 ? -95.260 -0.887 159.815 1.00 57.19 250 GLU A C 1
ATOM 2125 O O . GLU A 1 250 ? -95.882 -0.562 160.830 1.00 57.19 250 GLU A O 1
ATOM 2130 N N . GLN A 1 251 ? -93.922 -0.972 159.810 1.00 48.59 251 GLN A N 1
ATOM 2131 C CA . GLN A 1 251 ? -93.112 -0.766 161.021 1.00 48.59 251 GLN A CA 1
ATOM 2132 C C . GLN A 1 251 ? -93.325 0.619 161.655 1.00 48.59 251 GLN A C 1
ATOM 2134 O O . GLN A 1 251 ? -93.421 0.731 162.878 1.00 48.59 251 GLN A O 1
ATOM 2139 N N . ARG A 1 252 ? -93.495 1.669 160.839 1.00 56.03 252 ARG A N 1
ATOM 2140 C CA . ARG A 1 252 ? -93.742 3.035 161.334 1.00 56.03 252 ARG A CA 1
ATOM 2141 C C . ARG A 1 252 ? -95.076 3.214 162.057 1.00 56.03 252 ARG A C 1
ATOM 2143 O O . ARG A 1 252 ? -95.168 4.085 162.916 1.00 56.03 252 ARG A O 1
ATOM 2150 N N . LYS A 1 253 ? -96.095 2.409 161.741 1.00 54.91 253 LYS A N 1
ATOM 2151 C CA . LYS A 1 253 ? -97.399 2.465 162.427 1.00 54.91 253 LYS A CA 1
ATOM 2152 C C . LYS A 1 253 ? -97.358 1.753 163.785 1.00 54.91 253 LYS A C 1
ATOM 2154 O O . LYS A 1 253 ? -98.037 2.191 164.706 1.00 54.91 253 LYS A O 1
ATOM 2159 N N . ALA A 1 254 ? -96.507 0.735 163.942 1.00 55.28 254 ALA A N 1
ATOM 2160 C CA . ALA A 1 254 ? -96.309 0.044 165.218 1.00 55.28 254 ALA A CA 1
ATOM 2161 C C . ALA A 1 254 ? -95.522 0.883 166.253 1.00 55.28 254 ALA A C 1
ATOM 2163 O O . ALA A 1 254 ? -95.905 0.925 167.423 1.00 55.28 254 ALA A O 1
ATOM 2164 N N . GLU A 1 255 ? -94.458 1.590 165.841 1.00 58.38 255 GLU A N 1
ATOM 2165 C CA . GLU A 1 255 ? -93.665 2.436 166.758 1.00 58.38 255 GLU A CA 1
ATOM 2166 C C . GLU A 1 255 ? -94.457 3.625 167.338 1.00 58.38 255 GLU A C 1
ATOM 2168 O O . GLU A 1 255 ? -94.216 4.035 168.476 1.00 58.38 255 GLU A O 1
ATOM 2173 N N . GLU A 1 256 ? -95.401 4.199 166.583 1.00 54.97 256 GLU A N 1
ATOM 2174 C CA . GLU A 1 256 ? -96.177 5.361 167.043 1.00 54.97 256 GLU A CA 1
ATOM 2175 C C . GLU A 1 256 ? -97.255 4.989 168.080 1.00 54.97 256 GLU A C 1
ATOM 2177 O O . GLU A 1 256 ? -97.596 5.806 168.940 1.00 54.97 256 GLU A O 1
ATOM 2182 N N . GLU A 1 257 ? -97.755 3.749 168.055 1.00 53.47 257 GLU A N 1
ATOM 2183 C CA . GLU A 1 257 ? -98.772 3.273 169.000 1.00 53.47 257 GLU A CA 1
ATOM 2184 C C . GLU A 1 257 ? -98.157 2.863 170.352 1.00 53.47 257 GLU A C 1
ATOM 2186 O O . GLU A 1 257 ? -98.677 3.239 171.406 1.00 53.47 257 GLU A O 1
ATOM 2191 N N . GLN A 1 258 ? -96.986 2.209 170.355 1.00 48.44 258 GLN A N 1
ATOM 2192 C CA . GLN A 1 258 ? -96.273 1.857 171.597 1.00 48.44 258 GLN A CA 1
ATOM 2193 C C . GLN A 1 258 ? -95.783 3.088 172.379 1.00 48.44 258 GLN A C 1
ATOM 2195 O O . GLN A 1 258 ? -95.812 3.096 173.612 1.00 48.44 258 GLN A O 1
ATOM 2200 N N . ARG A 1 259 ? -95.426 4.179 171.687 1.00 50.81 259 ARG A N 1
ATOM 2201 C CA . ARG A 1 259 ? -94.966 5.436 172.310 1.00 50.81 259 ARG A CA 1
ATOM 2202 C C . ARG A 1 259 ? -95.993 6.153 173.194 1.00 50.81 259 ARG A C 1
ATOM 2204 O O . ARG A 1 259 ? -95.615 7.102 173.873 1.00 50.81 259 ARG A O 1
ATOM 2211 N N . LYS A 1 260 ? -97.258 5.719 173.222 1.00 46.56 260 LYS A N 1
ATOM 2212 C CA . LYS A 1 260 ? -98.292 6.244 174.136 1.00 46.56 260 LYS A CA 1
ATOM 2213 C C . LYS A 1 260 ? -98.545 5.362 175.366 1.00 46.56 260 LYS A C 1
ATOM 2215 O O . LYS A 1 260 ? -99.383 5.725 176.184 1.00 46.56 260 LYS A O 1
ATOM 2220 N N . ALA A 1 261 ? -97.838 4.237 175.509 1.00 43.19 261 ALA A N 1
ATOM 2221 C CA . ALA A 1 261 ? -98.024 3.289 176.612 1.00 43.19 261 ALA A CA 1
ATOM 2222 C C . ALA A 1 261 ? -96.875 3.278 177.645 1.00 43.19 261 ALA A C 1
ATOM 2224 O O . ALA A 1 261 ? -97.116 2.957 178.806 1.00 43.19 261 ALA A O 1
ATOM 2225 N N . GLU A 1 262 ? -95.641 3.635 177.265 1.00 41.88 262 GLU A N 1
ATOM 2226 C CA . GLU A 1 262 ? -94.469 3.533 178.162 1.00 41.88 262 GLU A CA 1
ATOM 2227 C C . GLU A 1 262 ? -94.164 4.785 179.012 1.00 41.88 262 GLU A C 1
ATOM 2229 O O . GLU A 1 262 ? -93.339 4.712 179.921 1.00 41.88 262 GLU A O 1
ATOM 2234 N N . GLU A 1 263 ? -94.834 5.924 178.798 1.00 40.56 263 GLU A N 1
ATOM 2235 C CA . GLU A 1 263 ? -94.574 7.143 179.594 1.00 40.56 263 GLU A CA 1
ATOM 2236 C C . GLU A 1 263 ? -95.223 7.108 181.002 1.00 40.56 263 GLU A C 1
ATOM 2238 O O . GLU A 1 263 ? -94.868 7.906 181.869 1.00 40.56 263 GLU A O 1
ATOM 2243 N N . GLU A 1 264 ? -96.116 6.146 181.283 1.00 38.62 264 GLU A N 1
ATOM 2244 C CA . GLU A 1 264 ? -96.878 6.065 182.545 1.00 38.62 264 GLU A CA 1
ATOM 2245 C C . GLU A 1 264 ? -96.455 4.924 183.502 1.00 38.62 264 GLU A C 1
ATOM 2247 O O . GLU A 1 264 ? -97.224 4.549 184.392 1.00 38.62 264 GLU A O 1
ATOM 2252 N N . GLN A 1 265 ? -95.237 4.354 183.399 1.00 31.48 265 GLN A N 1
ATOM 2253 C CA . GLN A 1 265 ? -94.793 3.387 184.426 1.00 31.48 265 GLN A CA 1
ATOM 2254 C C . GLN A 1 265 ? -93.304 3.350 184.838 1.00 31.48 265 GLN A C 1
ATOM 2256 O O . GLN A 1 265 ? -92.601 2.355 184.700 1.00 31.48 265 GLN A O 1
ATOM 2261 N N . ASN A 1 266 ? -92.961 4.365 185.640 1.00 28.27 266 ASN A N 1
ATOM 2262 C CA . ASN A 1 266 ? -92.237 4.210 186.917 1.00 28.27 266 ASN A CA 1
ATOM 2263 C C . ASN A 1 266 ? -90.686 4.098 186.910 1.00 28.27 266 ASN A C 1
ATOM 2265 O O . ASN A 1 266 ? -90.010 3.921 185.905 1.00 28.27 266 ASN A O 1
ATOM 2269 N N . LYS A 1 267 ? -90.114 4.319 188.101 1.00 27.09 267 LYS A N 1
ATOM 2270 C CA . LYS A 1 267 ? -88.702 4.606 188.393 1.00 27.09 267 LYS A CA 1
ATOM 2271 C C . LYS A 1 267 ? -87.930 3.375 188.902 1.00 27.09 267 LYS A C 1
ATOM 2273 O O . LYS A 1 267 ? -88.507 2.511 189.552 1.00 27.09 267 LYS A O 1
ATOM 2278 N N . ASN A 1 268 ? -86.596 3.495 188.824 1.00 24.70 268 ASN A N 1
ATOM 2279 C CA . ASN A 1 268 ? -85.600 3.098 189.847 1.00 24.70 268 ASN A CA 1
ATOM 2280 C C . ASN A 1 268 ? -84.694 1.856 189.606 1.00 24.70 268 ASN A C 1
ATOM 2282 O O . ASN A 1 268 ? -84.986 0.759 190.059 1.00 24.70 268 ASN A O 1
ATOM 2286 N N . VAL A 1 269 ? -83.524 2.116 188.994 1.00 26.55 269 VAL A N 1
ATOM 2287 C CA . VAL A 1 269 ? -82.146 1.706 189.396 1.00 26.55 269 VAL A CA 1
ATOM 2288 C C . VAL A 1 269 ? -81.889 0.300 189.992 1.00 26.55 269 VAL A C 1
ATOM 2290 O O . VAL A 1 269 ? -82.298 0.042 191.117 1.00 26.55 269 VAL A O 1
ATOM 2293 N N . GLN A 1 270 ? -80.989 -0.484 189.356 1.00 25.27 270 GLN A N 1
ATOM 2294 C CA . GLN A 1 270 ? -79.795 -1.090 190.010 1.00 25.27 270 GLN A CA 1
ATOM 2295 C C . GLN A 1 270 ? -78.734 -1.608 188.995 1.00 25.27 270 GLN A C 1
ATOM 2297 O O . GLN A 1 270 ? -79.063 -1.985 187.874 1.00 25.27 270 GLN A O 1
ATOM 2302 N N . LYS A 1 271 ? -77.446 -1.648 189.397 1.00 27.09 271 LYS A N 1
ATOM 2303 C CA . LYS A 1 271 ? -76.354 -2.452 188.772 1.00 27.09 271 LYS A CA 1
ATOM 2304 C C . LYS A 1 271 ? -76.548 -3.957 189.109 1.00 27.09 271 LYS A C 1
ATOM 2306 O O . LYS A 1 271 ? -77.360 -4.265 189.971 1.00 27.09 271 LYS A O 1
ATOM 2311 N N . THR A 1 272 ? -75.844 -4.975 188.593 1.00 24.88 272 THR A N 1
ATOM 2312 C CA . THR A 1 272 ? -74.395 -5.210 188.307 1.00 24.88 272 THR A CA 1
ATOM 2313 C C . THR A 1 272 ? -74.290 -6.554 187.504 1.00 24.88 272 THR A C 1
ATOM 2315 O O . THR A 1 272 ? -75.340 -7.121 187.236 1.00 24.88 272 THR A O 1
ATOM 2318 N N . GLN A 1 273 ? -73.184 -7.174 187.039 1.00 24.48 273 GLN A N 1
ATOM 2319 C CA . GLN A 1 273 ? -71.926 -7.668 187.668 1.00 24.48 273 GLN A CA 1
ATOM 2320 C C . GLN A 1 273 ? -70.986 -8.278 186.541 1.00 24.48 273 GLN A C 1
ATOM 2322 O O . GLN A 1 273 ? -71.239 -7.928 185.389 1.00 24.48 273 GLN A O 1
ATOM 2327 N N . PRO A 1 274 ? -69.866 -9.035 186.753 1.00 42.47 274 PRO A N 1
ATOM 2328 C CA . PRO A 1 274 ? -68.598 -8.737 186.041 1.00 42.47 274 PRO A CA 1
ATOM 2329 C C . PRO A 1 274 ? -67.855 -9.918 185.336 1.00 42.47 274 PRO A C 1
ATOM 2331 O O . PRO A 1 274 ? -68.289 -11.060 185.424 1.00 42.47 274 PRO A O 1
ATOM 2334 N N . GLN A 1 275 ? -66.671 -9.617 184.757 1.00 23.50 275 GLN A N 1
ATOM 2335 C CA . GLN A 1 275 ? -65.390 -10.391 184.724 1.00 23.50 275 GLN A CA 1
ATOM 2336 C C . GLN A 1 275 ? -64.668 -10.510 183.356 1.00 23.50 275 GLN A C 1
ATOM 2338 O O . GLN A 1 275 ? -65.253 -10.853 182.335 1.00 23.50 275 GLN A O 1
ATOM 2343 N N . ASP A 1 276 ? -63.352 -10.264 183.404 1.00 32.34 276 ASP A N 1
ATOM 2344 C CA . ASP A 1 276 ? -62.291 -10.592 182.427 1.00 32.34 276 ASP A CA 1
ATOM 2345 C C . ASP A 1 276 ? -61.755 -12.045 182.652 1.00 32.34 276 ASP A C 1
ATOM 2347 O O . ASP A 1 276 ? -62.197 -12.697 183.599 1.00 32.34 276 ASP A O 1
ATOM 2351 N N . PRO A 1 277 ? -60.639 -12.509 182.031 1.00 55.94 277 PRO A N 1
ATOM 2352 C CA . PRO A 1 277 ? -60.311 -12.770 180.610 1.00 55.94 277 PRO A CA 1
ATOM 2353 C C . PRO A 1 277 ? -59.818 -14.263 180.472 1.00 55.94 277 PRO A C 1
ATOM 2355 O O . PRO A 1 277 ? -60.443 -15.108 181.108 1.00 55.94 277 PRO A O 1
ATOM 2358 N N . PRO A 1 278 ? -58.695 -14.695 179.817 1.00 50.34 278 PRO A N 1
ATOM 2359 C CA . PRO A 1 278 ? -57.954 -14.266 178.606 1.00 50.34 278 PRO A CA 1
ATOM 2360 C C . PRO A 1 278 ? -57.554 -15.394 177.581 1.00 50.34 278 PRO A C 1
ATOM 2362 O O . PRO A 1 278 ? -57.503 -16.574 177.901 1.00 50.34 278 PRO A O 1
ATOM 2365 N N . ALA A 1 279 ? -57.048 -14.965 176.406 1.00 26.86 279 ALA A N 1
ATOM 2366 C CA . ALA A 1 279 ? -55.921 -15.533 175.606 1.00 26.86 279 ALA A CA 1
ATOM 2367 C C . ALA A 1 279 ? -55.994 -16.846 174.747 1.00 26.86 279 ALA A C 1
ATOM 2369 O O . ALA A 1 279 ? -56.114 -17.949 175.264 1.00 26.86 279 ALA A O 1
ATOM 2370 N N . ASN A 1 280 ? -55.565 -16.715 173.464 1.00 35.50 280 ASN A N 1
ATOM 2371 C CA . ASN A 1 280 ? -54.338 -17.303 172.824 1.00 35.50 280 ASN A CA 1
ATOM 2372 C C . ASN A 1 280 ? -54.446 -18.140 171.495 1.00 35.50 280 ASN A C 1
ATOM 2374 O O . ASN A 1 280 ? -55.014 -19.222 171.478 1.00 35.50 280 ASN A O 1
ATOM 2378 N N . LYS A 1 281 ? -53.657 -17.720 170.473 1.00 35.12 281 LYS A N 1
ATOM 2379 C CA . LYS A 1 281 ? -52.937 -18.483 169.391 1.00 35.12 281 LYS A CA 1
ATOM 2380 C C . LYS A 1 281 ? -53.620 -19.173 168.166 1.00 35.12 281 LYS A C 1
ATOM 2382 O O . LYS A 1 281 ? -54.233 -20.219 168.302 1.00 35.12 281 LYS A O 1
ATOM 2387 N N . LYS A 1 282 ? -53.111 -18.757 166.975 1.00 31.91 282 LYS A N 1
ATOM 2388 C CA . LYS A 1 282 ? -52.748 -19.530 165.735 1.00 31.91 282 LYS A CA 1
ATOM 2389 C C . LYS A 1 282 ? -53.875 -20.066 164.800 1.00 31.91 282 LYS A C 1
ATOM 2391 O O . LYS A 1 282 ? -54.919 -20.450 165.291 1.00 31.91 282 LYS A O 1
ATOM 2396 N N . SER A 1 283 ? -53.713 -20.186 163.459 1.00 28.55 283 SER A N 1
ATOM 2397 C CA . SER A 1 283 ? -52.712 -19.622 162.499 1.00 28.55 283 SER A CA 1
ATOM 2398 C C . SER A 1 283 ? -52.989 -19.906 160.987 1.00 28.55 283 SER A C 1
ATOM 2400 O O . SER A 1 283 ? -53.007 -21.077 160.633 1.00 28.55 283 SER A O 1
ATOM 2402 N N . ALA A 1 284 ? -52.971 -18.859 160.125 1.00 33.38 284 ALA A N 1
ATOM 2403 C CA . ALA A 1 284 ? -52.588 -18.809 158.671 1.00 33.38 284 ALA A CA 1
ATOM 2404 C C . ALA A 1 284 ? -53.283 -19.745 157.627 1.00 33.38 284 ALA A C 1
ATOM 2406 O O . ALA A 1 284 ? -53.996 -20.653 158.040 1.00 33.38 284 ALA A O 1
ATOM 2407 N N . PRO A 1 285 ? -53.039 -19.625 156.284 1.00 49.81 285 PRO A N 1
ATOM 2408 C CA . PRO A 1 285 ? -52.534 -18.520 155.409 1.00 49.81 285 PRO A CA 1
ATOM 2409 C C . PRO A 1 285 ? -53.635 -17.962 154.429 1.00 49.81 285 PRO A C 1
ATOM 2411 O O . PRO A 1 285 ? -54.670 -18.599 154.307 1.00 49.81 285 PRO A O 1
ATOM 2414 N N . LYS A 1 286 ? -53.615 -16.775 153.762 1.00 36.44 286 LYS A N 1
ATOM 2415 C CA . LYS A 1 286 ? -52.625 -15.919 153.014 1.00 36.44 286 LYS A CA 1
ATOM 2416 C C . LYS A 1 286 ? -52.565 -16.253 151.487 1.00 36.44 286 LYS A C 1
ATOM 2418 O O . LYS A 1 286 ? -52.557 -17.453 151.229 1.00 36.44 286 LYS A O 1
ATOM 2423 N N . PRO A 1 287 ? -52.406 -15.325 150.485 1.00 54.50 287 PRO A N 1
ATOM 2424 C CA . PRO A 1 287 ? -52.324 -13.833 150.412 1.00 54.50 287 PRO A CA 1
ATOM 2425 C C . PRO A 1 287 ? -53.603 -13.182 149.762 1.00 54.50 287 PRO A C 1
ATOM 2427 O O . PRO A 1 287 ? -54.662 -13.625 150.182 1.00 54.50 287 PRO A O 1
ATOM 2430 N N . THR A 1 288 ? -53.718 -12.153 148.872 1.00 45.31 288 THR A N 1
ATOM 2431 C CA . THR A 1 288 ? -52.843 -11.313 147.973 1.00 45.31 288 THR A CA 1
ATOM 2432 C C . THR A 1 288 ? -53.585 -9.999 147.524 1.00 45.31 288 THR A C 1
ATOM 2434 O O . THR A 1 288 ? -54.800 -9.963 147.702 1.00 45.31 288 THR A O 1
ATOM 2437 N N . PRO A 1 289 ? -52.942 -8.928 146.969 1.00 53.34 289 PRO A N 1
ATOM 2438 C CA . PRO A 1 289 ? -53.555 -7.594 146.688 1.00 53.34 289 PRO A CA 1
ATOM 2439 C C . PRO A 1 289 ? -53.738 -7.233 145.178 1.00 53.34 289 PRO A C 1
ATOM 2441 O O . PRO A 1 289 ? -53.249 -7.983 144.341 1.00 53.34 289 PRO A O 1
ATOM 2444 N N . ALA A 1 290 ? -54.439 -6.176 144.702 1.00 37.81 290 ALA A N 1
ATOM 2445 C CA . ALA A 1 290 ? -54.821 -4.802 145.161 1.00 37.81 290 ALA A CA 1
ATOM 2446 C C . ALA A 1 290 ? -53.951 -3.642 144.527 1.00 37.81 290 ALA A C 1
ATOM 2448 O O . ALA A 1 290 ? -53.059 -3.977 143.752 1.00 37.81 290 ALA A O 1
ATOM 2449 N N . PRO A 1 291 ? -54.264 -2.317 144.658 1.00 60.62 291 PRO A N 1
ATOM 2450 C CA . PRO A 1 291 ? -54.810 -1.556 143.512 1.00 60.62 291 PRO A CA 1
ATOM 2451 C C . PRO A 1 291 ? -54.069 -0.205 143.146 1.00 60.62 291 PRO A C 1
ATOM 2453 O O . PRO A 1 291 ? -52.893 -0.328 142.817 1.00 60.62 291 PRO A O 1
ATOM 2456 N N . PRO A 1 292 ? -54.636 1.039 143.026 1.00 68.06 292 PRO A N 1
ATOM 2457 C CA . PRO A 1 292 ? -54.377 1.868 141.822 1.00 68.06 292 PRO A CA 1
ATOM 2458 C C . PRO A 1 292 ? -53.964 3.365 142.020 1.00 68.06 292 PRO A C 1
ATOM 2460 O O . PRO A 1 292 ? -53.883 3.870 143.135 1.00 68.06 292 PRO A O 1
ATOM 2463 N N . GLN A 1 293 ? -53.861 4.089 140.887 1.00 39.62 293 GLN A N 1
ATOM 2464 C CA . GLN A 1 293 ? -53.844 5.565 140.685 1.00 39.62 293 GLN A CA 1
ATOM 2465 C C . GLN A 1 293 ? -52.500 6.346 140.766 1.00 39.62 293 GLN A C 1
ATOM 2467 O O . GLN A 1 293 ? -51.442 5.810 141.074 1.00 39.62 293 GLN A O 1
ATOM 2472 N N . VAL A 1 294 ? -52.568 7.609 140.315 1.00 46.16 294 VAL A N 1
ATOM 2473 C CA . VAL A 1 294 ? -51.532 8.548 139.801 1.00 46.16 294 VAL A CA 1
ATOM 2474 C C . VAL A 1 294 ? -51.669 9.925 140.500 1.00 46.16 294 VAL A C 1
ATOM 2476 O O . VAL A 1 294 ? -52.655 10.084 141.220 1.00 46.16 294 VAL A O 1
ATOM 2479 N N . PRO A 1 295 ? -50.848 10.979 140.239 1.00 61.16 295 PRO A N 1
ATOM 2480 C CA . PRO A 1 295 ? -49.497 11.094 139.637 1.00 61.16 295 PRO A CA 1
ATOM 2481 C C . PRO A 1 295 ? -48.527 11.974 140.486 1.00 61.16 295 PRO A C 1
ATOM 2483 O O . PRO A 1 295 ? -48.903 12.451 141.552 1.00 61.16 295 PRO A O 1
ATOM 2486 N N . THR A 1 296 ? -47.304 12.260 140.000 1.00 38.72 296 THR A N 1
ATOM 2487 C CA . THR A 1 296 ? -46.661 13.608 139.824 1.00 38.72 296 THR A CA 1
ATOM 2488 C C . THR A 1 296 ? -45.150 13.456 139.512 1.00 38.72 296 THR A C 1
ATOM 2490 O O . THR A 1 296 ? -44.689 12.328 139.342 1.00 38.72 296 THR A O 1
ATOM 2493 N N . ALA A 1 297 ? -44.407 14.554 139.292 1.00 36.97 297 ALA A N 1
ATOM 2494 C CA . ALA A 1 297 ? -43.145 14.580 138.531 1.00 36.97 297 ALA A CA 1
ATOM 2495 C C . ALA A 1 297 ? -41.929 15.202 139.266 1.00 36.97 297 ALA A C 1
ATOM 2497 O O . ALA A 1 297 ? -42.072 15.759 140.351 1.00 36.97 297 ALA A O 1
ATOM 2498 N N . ASP A 1 298 ? -40.771 15.156 138.581 1.00 36.28 298 ASP A N 1
ATOM 2499 C CA . ASP A 1 298 ? -39.510 15.891 138.829 1.00 36.28 298 ASP A CA 1
ATOM 2500 C C . ASP A 1 298 ? -38.663 15.478 140.067 1.00 36.28 298 ASP A C 1
ATOM 2502 O O . ASP A 1 298 ? -39.187 15.016 141.070 1.00 36.28 298 ASP A O 1
ATOM 2506 N N . THR A 1 299 ? -37.318 15.585 140.093 1.00 38.62 299 THR A N 1
ATOM 2507 C CA . THR A 1 299 ? -36.327 16.085 139.101 1.00 38.62 299 THR A CA 1
ATOM 2508 C C . THR A 1 299 ? -34.930 15.436 139.268 1.00 38.62 299 THR A C 1
ATOM 2510 O O . THR A 1 299 ? -34.457 15.344 140.393 1.00 38.62 299 THR A O 1
ATOM 2513 N N . ALA A 1 300 ? -34.213 15.183 138.153 1.00 37.53 300 ALA A N 1
ATOM 2514 C CA . ALA A 1 300 ? -32.728 15.172 137.994 1.00 37.53 300 ALA A CA 1
ATOM 2515 C C . ALA A 1 300 ? -31.862 14.233 138.915 1.00 37.53 300 ALA A C 1
ATOM 2517 O O . ALA A 1 300 ? -32.379 13.588 139.811 1.00 37.53 300 ALA A O 1
ATOM 2518 N N . LYS A 1 301 ? -30.533 14.027 138.757 1.00 38.94 301 LYS A N 1
ATOM 2519 C CA . LYS A 1 301 ? -29.484 14.611 137.882 1.00 38.94 301 LYS A CA 1
ATOM 2520 C C . LYS A 1 301 ? -28.242 13.680 137.767 1.00 38.94 301 LYS A C 1
ATOM 2522 O O . LYS A 1 301 ? -27.849 13.115 138.778 1.00 38.94 301 LYS A O 1
ATOM 2527 N N . ALA A 1 302 ? -27.550 13.695 136.612 1.00 37.19 302 ALA A N 1
ATOM 2528 C CA . ALA A 1 302 ? -26.169 13.197 136.353 1.00 37.19 302 ALA A CA 1
ATOM 2529 C C . ALA A 1 302 ? -25.876 11.672 136.501 1.00 37.19 302 ALA A C 1
ATOM 2531 O O . ALA A 1 302 ? -26.525 10.983 137.272 1.00 37.19 302 ALA A O 1
ATOM 2532 N N . GLY A 1 303 ? -24.890 11.086 135.797 1.00 36.75 303 GLY A N 1
ATOM 2533 C CA . GLY A 1 303 ? -24.055 11.614 134.698 1.00 36.75 303 GLY A CA 1
ATOM 2534 C C . GLY A 1 303 ? -22.870 10.697 134.305 1.00 36.75 303 GLY A C 1
ATOM 2535 O O . GLY A 1 303 ? -22.430 9.894 135.121 1.00 36.75 303 GLY A O 1
ATOM 2536 N N . CYS A 1 304 ? -22.325 10.883 133.087 1.00 33.50 304 CYS A N 1
ATOM 2537 C CA . CYS A 1 304 ? -21.204 10.129 132.464 1.00 33.50 304 CYS A CA 1
ATOM 2538 C C . CYS A 1 304 ? -21.482 8.625 132.181 1.00 33.50 304 CYS A C 1
ATOM 2540 O O . CYS A 1 304 ? -22.395 8.047 132.752 1.00 33.50 304 CYS A O 1
ATOM 2542 N N . SER A 1 305 ? -20.783 7.928 131.270 1.00 37.56 305 SER A N 1
ATOM 2543 C CA . SER A 1 305 ? -19.622 8.281 130.423 1.00 37.56 305 SER A CA 1
ATOM 2544 C C . SER A 1 305 ? -19.791 7.771 128.973 1.00 37.56 305 SER A C 1
ATOM 2546 O O . SER A 1 305 ? -20.673 6.968 128.689 1.00 37.56 305 SER A O 1
ATOM 2548 N N . CYS A 1 306 ? -18.932 8.231 128.059 1.00 40.75 306 CYS A N 1
ATOM 2549 C CA . CYS A 1 306 ? -18.846 7.782 126.659 1.00 40.75 306 CYS A CA 1
ATOM 2550 C C . CYS A 1 306 ? -17.949 6.528 126.487 1.00 40.75 306 CYS A C 1
ATOM 2552 O O . CYS A 1 306 ? -17.296 6.127 127.448 1.00 40.75 306 CYS A O 1
ATOM 2554 N N . ILE A 1 307 ? -17.815 6.069 125.221 1.00 40.12 307 ILE A N 1
ATOM 2555 C CA . ILE A 1 307 ? -16.649 5.410 124.557 1.00 40.12 307 ILE A CA 1
ATOM 2556 C C . ILE A 1 307 ? -16.884 3.989 123.966 1.00 40.12 307 ILE A C 1
ATOM 2558 O O . ILE A 1 307 ? -16.967 3.005 124.687 1.00 40.12 307 ILE A O 1
ATOM 2562 N N . ILE A 1 308 ? -16.856 3.944 122.618 1.00 43.56 308 ILE A N 1
ATOM 2563 C CA . ILE A 1 308 ? -16.414 2.878 121.677 1.00 43.56 308 ILE A CA 1
ATOM 2564 C C . ILE A 1 308 ? -17.076 1.483 121.746 1.00 43.56 308 ILE A C 1
ATOM 2566 O O . ILE A 1 308 ? -16.705 0.629 122.550 1.00 43.56 308 ILE A O 1
ATOM 2570 N N . SER A 1 309 ? -17.868 1.164 120.714 1.00 40.72 309 SER A N 1
ATOM 2571 C CA . SER A 1 309 ? -17.410 0.364 119.552 1.00 40.72 309 SER A CA 1
ATOM 2572 C C . SER A 1 309 ? -18.245 0.686 118.312 1.00 40.72 309 SER A C 1
ATOM 2574 O O . SER A 1 309 ? -19.451 0.952 118.497 1.00 40.72 309 SER A O 1
#

InterPro domains:
  IPR000048 IQ motif, EF-hand binding site [SM00015] (82-104)
  IPR000048 IQ motif, EF-hand binding site [SM00015] (108-130)
  IPR000048 IQ motif, EF-hand binding site [SM00015] (131-153)
  IPR027417 P-loop containing nucleoside triphosphate hydrolase [SSF52540] (30-104)
  IPR046987 Unconventional class IX myosin [PTHR46184] (28-273)

Secondary structure (DSSP, 8-state):
-HHHHHHHHHHHTTGGG--PPP---------SSSEEE-SS-EEE-HHHHHHHHHHHHHHHHHHHHHHHHHHHHHHHHHHHHHHHHHHHHHHHHHHHHHHHHHHHHHHHHHHHHHHHHHHHHHHHHHHHHHHHHHHHHHHHHHHHHHHHHHHHHHHHHHHHHHHHHHHHHHHHHHHHHHHHHHHHHHHHHHHHHHHHHHHHHHHHHHHHHHHHHHHHHHHHHHHHHHHHHHHHHHHHHHHHHHHHHHHHHHHHHHHHHHTTTSTTS--------------------------------------------

Organism: NCBI:txid49249

Foldseek 3Di:
DVVVVVVVVVVVVPPPQPPDPDDPPPPPDPPPPAWDDDPPDIGGDPVVVVVVVVVVVVVVVVVVVVVVSVVVVVVVVVVVVVVVVVVVVVVVVVVVVVVVVVVVVVVVVVVVVVVVVVVVVVVVVVVVVVVVVVVVVVVVVVVVVVVVVVVVVVVVVVVVVVVVVVVVVVVVVVVVVVVVVVVVVVVVVVVVVVVVVVVVVVVVVVVVVVVVVVVVVVVVVVVVVVVVVVVVVVVVVVVVVVVVVVVVVVVVVVVVVVVVPPVPDDDDDDDDDDDDDDYDDDDDDDDDDDYDDDDDDDDDDDDDDDDDD

pLDDT: mean 72.6, std 23.28, range [23.5, 98.56]

Sequence (309 aa):
FLIMCILVLCSSYICSCYFYPTNGGHSFRVDNVGLQVGKTKVFLRHKTFEYLEYLRGRIIVNHVNKINALLRGRIARKQYKKRMTAVMSAQTYARRFIAVLKAKSILRRNAAATKIQKTWRGGRDLARYKLIKLLVAWTQAHFRGWEGREQFRQLQEDQKKRKEEQKQILQEKQRKLEEEQRKLQEKQKKLEEEQKKMEEEQKKVEEEQRKLEEEKKQMEEEQRKAEEEQRKMEEEQRKAGEERRKMEEEQRKAEEEQRKAEEEQNKNVQKTQPQDPPANKKSAPKPTPAPPQVPTADTAKAGCSCIIS